Protein AF-A0A6C0LX44-F1 (afdb_monomer_lite)

Sequence (307 aa):
MSSIKYLITIKDFETESGHTGFCALGHEIHLSRYILLDMLHNKYINENDVVVTVNDRKFLYSKLFRNVITIPDFNQLDTSNNIIIKLWPFCVAHPHSNQNEYNFLQEQIKEFESVSDYPIREKIFERFEHNFNHLISKIDYPIIPQPLLPINKFVMIHLRTIFTPNNNNNLDKNYKVLLMIISKIKEKYPLLDIYIFSSKNVKLDIPNIKIVRNLAVYASLMNHDLCKAVISEGSGGGEFSQYCHNKKIYIFGCLSYGSLKNIIIPNMSLRQNEKLLHTEWPRHGVTTASLNCVLDINTLLENLNLE

Structure (mmCIF, N/CA/C/O backbone):
data_AF-A0A6C0LX44-F1
#
_entry.id   AF-A0A6C0LX44-F1
#
loop_
_atom_site.group_PDB
_atom_site.id
_atom_site.type_symbol
_atom_site.label_atom_id
_atom_site.label_alt_id
_atom_site.label_comp_id
_atom_site.label_asym_id
_atom_site.label_entity_id
_atom_site.label_seq_id
_atom_site.pdbx_PDB_ins_code
_atom_site.Cartn_x
_atom_site.Cartn_y
_atom_site.Cartn_z
_atom_site.occupancy
_atom_site.B_iso_or_equiv
_atom_site.auth_seq_id
_atom_site.auth_comp_id
_atom_site.auth_asym_id
_atom_site.auth_atom_id
_atom_site.pdbx_PDB_model_num
ATOM 1 N N . MET A 1 1 ? 10.044 -20.632 -21.320 1.00 37.91 1 MET A N 1
ATOM 2 C CA . MET A 1 1 ? 10.265 -19.705 -20.191 1.00 37.91 1 MET A CA 1
ATOM 3 C C . MET A 1 1 ? 10.403 -18.316 -20.783 1.00 37.91 1 MET A C 1
ATOM 5 O O . MET A 1 1 ? 11.287 -18.140 -21.607 1.00 37.91 1 MET A O 1
ATOM 9 N N . SER A 1 2 ? 9.504 -17.377 -20.478 1.00 42.69 2 SER A N 1
ATOM 10 C CA . SER A 1 2 ? 9.729 -15.975 -20.853 1.00 42.69 2 SER A CA 1
ATOM 11 C C . SER A 1 2 ? 10.956 -15.485 -20.085 1.00 42.69 2 SER A C 1
ATOM 13 O O . SER A 1 2 ? 10.979 -15.600 -18.860 1.00 42.69 2 SER A O 1
ATOM 15 N N . SER A 1 3 ? 11.983 -15.011 -20.785 1.00 55.12 3 SER A N 1
ATOM 16 C CA . SER A 1 3 ? 13.154 -14.397 -20.159 1.00 55.12 3 SER A CA 1
ATOM 17 C C . SER A 1 3 ? 12.704 -13.212 -19.303 1.00 55.12 3 SER A C 1
ATOM 19 O O . SER A 1 3 ? 11.942 -12.376 -19.788 1.00 55.12 3 SER A O 1
ATOM 21 N N . ILE A 1 4 ? 13.153 -13.149 -18.048 1.00 61.41 4 ILE A N 1
ATOM 22 C CA . ILE A 1 4 ? 12.946 -11.988 -17.172 1.00 61.41 4 ILE A CA 1
ATOM 23 C C . ILE A 1 4 ? 13.582 -10.783 -17.865 1.00 61.41 4 ILE A C 1
ATOM 25 O O . ILE A 1 4 ? 14.801 -10.753 -18.038 1.00 61.41 4 ILE A O 1
ATOM 29 N N . LYS A 1 5 ? 12.764 -9.824 -18.306 1.00 68.25 5 LYS A N 1
ATOM 30 C CA . LYS A 1 5 ? 13.248 -8.656 -19.048 1.00 68.25 5 LYS A CA 1
ATOM 31 C C . LYS A 1 5 ? 13.616 -7.535 -18.081 1.00 68.25 5 LYS A C 1
ATOM 33 O O . LYS A 1 5 ? 14.675 -6.930 -18.239 1.00 68.25 5 LYS A O 1
ATOM 38 N N . TYR A 1 6 ? 12.779 -7.316 -17.063 1.00 72.12 6 TYR A N 1
ATOM 39 C CA . TYR A 1 6 ? 12.919 -6.194 -16.138 1.00 72.12 6 TYR A CA 1
ATOM 40 C C . TYR A 1 6 ? 13.076 -6.606 -14.667 1.00 72.12 6 TYR A C 1
ATOM 42 O O . TYR A 1 6 ? 12.389 -7.502 -14.169 1.00 72.12 6 TYR A O 1
ATOM 50 N N . LEU A 1 7 ? 13.952 -5.878 -13.969 1.00 74.69 7 LEU A N 1
ATOM 51 C CA . LEU A 1 7 ? 14.062 -5.803 -12.510 1.00 74.69 7 LEU A CA 1
ATOM 52 C C . LEU A 1 7 ? 13.588 -4.415 -12.073 1.00 74.69 7 LEU A C 1
ATOM 54 O O . LEU A 1 7 ? 14.202 -3.412 -12.431 1.00 74.69 7 LEU A O 1
ATOM 58 N N . ILE A 1 8 ? 12.492 -4.342 -11.323 1.00 79.75 8 ILE A N 1
ATOM 59 C CA . ILE A 1 8 ? 11.814 -3.077 -11.025 1.00 79.75 8 ILE A CA 1
ATOM 60 C C . ILE A 1 8 ? 11.973 -2.741 -9.546 1.00 79.75 8 ILE A C 1
ATOM 62 O O . ILE A 1 8 ? 11.464 -3.464 -8.691 1.00 79.75 8 ILE A O 1
ATOM 66 N N . THR A 1 9 ? 12.664 -1.647 -9.228 1.00 70.94 9 THR A N 1
ATOM 67 C CA . THR A 1 9 ? 12.974 -1.257 -7.846 1.00 70.94 9 THR A CA 1
ATOM 68 C C . THR A 1 9 ? 12.029 -0.163 -7.362 1.00 70.94 9 THR A C 1
ATOM 70 O O . THR A 1 9 ? 11.927 0.920 -7.939 1.00 70.94 9 THR A O 1
ATOM 73 N N . ILE A 1 10 ? 11.301 -0.460 -6.286 1.00 63.47 10 ILE A N 1
ATOM 74 C CA . ILE A 1 10 ? 10.244 0.417 -5.761 1.00 63.47 10 ILE A CA 1
ATOM 75 C C . ILE A 1 10 ? 10.729 1.304 -4.601 1.00 63.47 10 ILE A C 1
ATOM 77 O O . ILE A 1 10 ? 10.128 2.339 -4.313 1.00 63.47 10 ILE A O 1
ATOM 81 N N . LYS A 1 11 ? 11.838 0.942 -3.948 1.00 62.50 11 LYS A N 1
ATOM 82 C CA . LYS A 1 11 ? 12.430 1.713 -2.850 1.00 62.50 11 LYS A CA 1
ATOM 83 C C . LYS A 1 11 ? 13.940 1.848 -3.028 1.00 62.50 11 LYS A C 1
ATOM 85 O O . LYS A 1 11 ? 14.575 0.924 -3.530 1.00 62.50 11 LYS A O 1
ATOM 90 N N . ASP A 1 12 ? 14.468 2.993 -2.603 1.00 53.25 12 ASP A N 1
ATOM 91 C CA . ASP A 1 12 ? 15.898 3.286 -2.593 1.00 53.25 12 ASP A CA 1
ATOM 92 C C . ASP A 1 12 ? 16.678 2.321 -1.681 1.00 53.25 12 ASP A C 1
ATOM 94 O O . ASP A 1 12 ? 16.177 1.867 -0.646 1.00 53.25 12 ASP A O 1
ATOM 98 N N . PHE A 1 13 ? 17.909 2.031 -2.089 1.00 47.06 13 PHE A N 1
ATOM 99 C CA . PHE A 1 13 ? 18.842 1.094 -1.475 1.00 47.06 13 PHE A CA 1
ATOM 100 C C . PHE A 1 13 ? 19.537 1.664 -0.228 1.00 47.06 13 PHE A C 1
ATOM 102 O O . PHE A 1 13 ? 20.073 0.889 0.561 1.00 47.06 13 PHE A O 1
ATOM 109 N N . GLU A 1 14 ? 19.512 2.987 -0.018 1.00 37.22 14 GLU A N 1
ATOM 110 C CA . GLU A 1 14 ? 20.373 3.652 0.976 1.00 37.22 14 GLU A CA 1
ATOM 111 C C . GLU A 1 14 ? 19.667 4.152 2.249 1.00 37.22 14 GLU A C 1
ATOM 113 O O . GLU A 1 14 ? 20.335 4.552 3.202 1.00 37.22 14 GLU A O 1
ATOM 118 N N . THR A 1 15 ? 18.332 4.114 2.340 1.00 41.53 15 THR A N 1
ATOM 119 C CA . THR A 1 15 ? 17.614 4.693 3.495 1.00 41.53 15 THR A CA 1
ATOM 120 C C . THR A 1 15 ? 16.810 3.665 4.294 1.00 41.53 15 THR A C 1
ATOM 122 O O . THR A 1 15 ? 15.578 3.554 4.228 1.00 41.53 15 THR A O 1
ATOM 125 N N . GLU A 1 16 ? 17.526 2.924 5.142 1.00 41.91 16 GLU A N 1
ATOM 126 C CA . GLU A 1 16 ? 16.934 2.303 6.324 1.00 41.91 16 GLU A CA 1
ATOM 127 C C . GLU A 1 16 ? 16.767 3.350 7.435 1.00 41.91 16 GLU A C 1
ATOM 129 O O . GLU A 1 16 ? 17.719 3.979 7.884 1.00 41.91 16 GLU A O 1
ATOM 134 N N . SER A 1 17 ? 15.534 3.467 7.929 1.00 35.06 17 SER A N 1
ATOM 135 C CA . SER A 1 17 ? 15.104 4.212 9.121 1.00 35.06 17 SER A CA 1
ATOM 136 C C . SER A 1 17 ? 14.821 5.715 8.968 1.00 35.06 17 SER A C 1
ATOM 138 O O . SER A 1 17 ? 15.618 6.514 8.491 1.00 35.06 17 SER A O 1
ATOM 140 N N . GLY A 1 18 ? 13.635 6.108 9.443 1.00 36.78 18 GLY A N 1
ATOM 141 C CA . GLY A 1 18 ? 13.251 7.505 9.619 1.00 36.78 18 GLY A CA 1
ATOM 142 C C . GLY A 1 18 ? 11.819 7.818 9.206 1.00 36.78 18 GLY A C 1
ATOM 143 O O . GLY A 1 18 ? 11.114 7.006 8.611 1.00 36.78 18 GLY A O 1
ATOM 144 N N . HIS A 1 19 ? 11.402 9.038 9.538 1.00 31.83 19 HIS A N 1
ATOM 145 C CA . HIS A 1 19 ? 10.128 9.695 9.220 1.00 31.83 19 HIS A CA 1
ATOM 146 C C . HIS A 1 19 ? 9.657 9.541 7.752 1.00 31.83 19 HIS A C 1
ATOM 148 O O . HIS A 1 19 ? 8.476 9.709 7.436 1.00 31.83 19 HIS A O 1
ATOM 154 N N . THR A 1 20 ? 10.590 9.183 6.875 1.00 41.91 20 THR A N 1
ATOM 155 C CA . THR A 1 20 ? 10.458 8.841 5.463 1.00 41.91 20 THR A CA 1
ATOM 156 C C . THR A 1 20 ? 9.704 7.535 5.207 1.00 41.91 20 THR A C 1
ATOM 158 O O . THR A 1 20 ? 9.018 7.459 4.206 1.00 41.91 20 THR A O 1
ATOM 161 N N . GLY A 1 21 ? 9.697 6.532 6.094 1.00 44.56 21 GLY A N 1
ATOM 162 C CA . GLY A 1 21 ? 9.131 5.203 5.780 1.00 44.56 21 GLY A CA 1
ATOM 163 C C . GLY A 1 21 ? 7.606 5.126 5.556 1.00 44.56 21 GLY A C 1
ATOM 164 O O . GLY A 1 21 ? 7.143 4.256 4.818 1.00 44.56 21 GLY A O 1
ATOM 165 N N . PHE A 1 22 ? 6.820 6.023 6.171 1.00 41.34 22 PHE A N 1
ATOM 166 C CA . PHE A 1 22 ? 5.352 6.063 6.016 1.00 41.34 22 PHE A CA 1
ATOM 167 C C . PHE A 1 22 ? 4.865 7.172 5.080 1.00 41.34 22 PHE A C 1
ATOM 169 O O . PHE A 1 22 ? 3.896 6.943 4.371 1.00 41.34 22 PHE A O 1
ATOM 176 N N . CYS A 1 23 ? 5.537 8.326 5.005 1.00 42.88 23 CYS A N 1
ATOM 177 C CA . CYS A 1 23 ? 5.283 9.283 3.918 1.00 42.88 23 CYS A CA 1
ATOM 178 C C . CYS A 1 23 ? 5.722 8.698 2.564 1.00 42.88 23 CYS A C 1
ATOM 180 O O . CYS A 1 23 ? 4.984 8.810 1.593 1.00 42.88 23 CYS A O 1
ATOM 182 N N . ALA A 1 24 ? 6.835 7.952 2.524 1.00 54.75 24 ALA A N 1
ATOM 183 C CA . ALA A 1 24 ? 7.218 7.188 1.340 1.00 54.75 24 ALA A CA 1
ATOM 184 C C . ALA A 1 24 ? 6.225 6.071 1.018 1.00 54.75 24 ALA A C 1
ATOM 186 O O . ALA A 1 24 ? 6.130 5.720 -0.141 1.00 54.75 24 ALA A O 1
ATOM 187 N N . LEU A 1 25 ? 5.461 5.534 1.982 1.00 66.44 25 LEU A N 1
ATOM 188 C CA . LEU A 1 25 ? 4.430 4.537 1.674 1.00 66.44 25 LEU A CA 1
ATOM 189 C C . LEU A 1 25 ? 3.290 5.145 0.856 1.00 66.44 25 LEU A C 1
ATOM 191 O O . LEU A 1 25 ? 2.889 4.569 -0.147 1.00 66.44 25 LEU A O 1
ATOM 195 N N . GLY A 1 26 ? 2.768 6.295 1.285 1.00 66.50 26 GLY A N 1
ATOM 196 C CA . GLY A 1 26 ? 1.717 6.982 0.540 1.00 66.50 26 GLY A CA 1
ATOM 197 C C . GLY A 1 26 ? 2.182 7.339 -0.869 1.00 66.50 26 GLY A C 1
ATOM 198 O O . GLY A 1 26 ? 1.545 6.948 -1.845 1.00 66.50 26 GLY A O 1
ATOM 199 N N . HIS A 1 27 ? 3.357 7.962 -0.980 1.00 69.06 27 HIS A N 1
ATOM 200 C CA . HIS A 1 27 ? 3.957 8.296 -2.272 1.00 69.06 27 HIS A CA 1
ATOM 201 C C . HIS A 1 27 ? 4.288 7.051 -3.115 1.00 69.06 27 HIS A C 1
ATOM 203 O O . HIS A 1 27 ? 4.046 7.056 -4.317 1.00 69.06 27 HIS A O 1
ATOM 209 N N . GLU A 1 28 ? 4.766 5.958 -2.510 1.00 74.88 28 GLU A N 1
ATOM 210 C CA . GLU A 1 28 ? 4.983 4.672 -3.186 1.00 74.88 28 GLU A CA 1
ATOM 211 C C . GLU A 1 28 ? 3.692 4.186 -3.832 1.00 74.88 28 GLU A C 1
ATOM 213 O O . GLU A 1 28 ? 3.698 3.813 -5.000 1.00 74.88 28 GLU A O 1
ATOM 218 N N . ILE A 1 29 ? 2.572 4.226 -3.112 1.00 74.12 29 ILE A N 1
ATOM 219 C CA . ILE A 1 29 ? 1.300 3.727 -3.635 1.00 74.12 29 ILE A CA 1
ATOM 220 C C . ILE A 1 29 ? 0.723 4.662 -4.706 1.00 74.12 29 ILE A C 1
ATOM 222 O O . ILE A 1 29 ? 0.213 4.178 -5.718 1.00 74.12 29 ILE A O 1
ATOM 226 N N . HIS A 1 30 ? 0.805 5.979 -4.495 1.00 73.44 30 HIS A N 1
ATOM 227 C CA . HIS A 1 30 ? 0.262 6.991 -5.406 1.00 73.44 30 HIS A CA 1
ATOM 228 C C . HIS A 1 30 ? 1.095 7.185 -6.679 1.00 73.44 30 HIS A C 1
ATOM 230 O O . HIS A 1 30 ? 0.537 7.609 -7.688 1.00 73.44 30 HIS A O 1
ATOM 236 N N . LEU A 1 31 ? 2.400 6.893 -6.640 1.00 76.81 31 LEU A N 1
ATOM 237 C CA . LEU A 1 31 ? 3.333 7.161 -7.738 1.00 76.81 31 LEU A CA 1
ATOM 238 C C . LEU A 1 31 ? 3.970 5.871 -8.246 1.00 76.81 31 LEU A C 1
ATOM 240 O O . LEU A 1 31 ? 3.560 5.368 -9.287 1.00 76.81 31 LEU A O 1
ATOM 244 N N . SER A 1 32 ? 4.924 5.291 -7.513 1.00 81.44 32 SER A N 1
ATOM 245 C CA . SER A 1 32 ? 5.691 4.128 -7.996 1.00 81.44 32 SER A CA 1
ATOM 246 C C . SER A 1 32 ? 4.816 2.923 -8.331 1.00 81.44 32 SER A C 1
ATOM 248 O O . SER A 1 32 ? 4.926 2.351 -9.413 1.00 81.44 32 SER A O 1
ATOM 250 N N . ARG A 1 33 ? 3.904 2.538 -7.433 1.00 84.19 33 ARG A N 1
ATOM 251 C CA . ARG A 1 33 ? 2.957 1.452 -7.686 1.00 84.19 33 ARG A CA 1
ATOM 252 C C . ARG A 1 33 ? 2.006 1.828 -8.813 1.00 84.19 33 ARG A C 1
ATOM 254 O O . ARG A 1 33 ? 1.692 0.967 -9.620 1.00 84.19 33 ARG A O 1
ATOM 261 N N . TYR A 1 34 ? 1.565 3.080 -8.903 1.00 81.94 34 TYR A N 1
ATOM 262 C CA . TYR A 1 34 ? 0.672 3.517 -9.977 1.00 81.94 34 TYR A CA 1
ATOM 263 C C . TYR A 1 34 ? 1.343 3.414 -11.356 1.00 81.94 34 TYR A C 1
ATOM 265 O O . TYR A 1 34 ? 0.755 2.839 -12.268 1.00 81.94 34 TYR A O 1
ATOM 273 N N . ILE A 1 35 ? 2.606 3.848 -11.464 1.00 86.00 35 ILE A N 1
ATOM 274 C CA . ILE A 1 35 ? 3.471 3.640 -12.635 1.00 86.00 35 ILE A CA 1
ATOM 275 C C . ILE A 1 35 ? 3.575 2.157 -12.971 1.00 86.00 35 ILE A C 1
ATOM 277 O O . ILE A 1 35 ? 3.292 1.761 -14.097 1.00 86.00 35 ILE A O 1
ATOM 281 N N . LEU A 1 36 ? 3.907 1.326 -11.983 1.00 90.44 36 LEU A N 1
ATOM 282 C CA . LEU A 1 36 ? 4.024 -0.118 -12.166 1.00 90.44 36 LEU A CA 1
ATOM 283 C C . LEU A 1 36 ? 2.725 -0.745 -12.702 1.00 90.44 36 LEU A C 1
ATOM 285 O O . LEU A 1 36 ? 2.768 -1.588 -13.595 1.00 90.44 36 LEU A O 1
ATOM 289 N N . LEU A 1 37 ? 1.569 -0.346 -12.166 1.00 89.00 37 LEU A N 1
ATOM 290 C CA . LEU A 1 37 ? 0.272 -0.869 -12.595 1.00 89.00 37 LEU A CA 1
ATOM 291 C C . LEU A 1 37 ? -0.097 -0.425 -14.012 1.00 89.00 37 LEU A C 1
ATOM 293 O O . LEU A 1 37 ? -0.608 -1.246 -14.770 1.00 89.00 37 LEU A O 1
ATOM 297 N N . ASP A 1 38 ? 0.173 0.828 -14.378 1.00 87.62 38 ASP A N 1
ATOM 298 C CA . ASP A 1 38 ? -0.073 1.330 -15.734 1.00 87.62 38 ASP A CA 1
ATOM 299 C C . ASP A 1 38 ? 0.842 0.641 -16.754 1.00 87.62 38 ASP A C 1
ATOM 301 O O . ASP A 1 38 ? 0.376 0.174 -17.793 1.00 87.62 38 ASP A O 1
ATOM 305 N N . MET A 1 39 ? 2.122 0.456 -16.412 1.00 92.19 39 MET A N 1
ATOM 306 C CA . MET A 1 39 ? 3.066 -0.316 -17.223 1.00 92.19 39 MET A CA 1
ATOM 307 C C . MET A 1 39 ? 2.590 -1.759 -17.432 1.00 92.19 39 MET A C 1
ATOM 309 O O . MET A 1 39 ? 2.677 -2.274 -18.548 1.00 92.19 39 MET A O 1
ATOM 313 N N . LEU A 1 40 ? 2.077 -2.412 -16.381 1.00 92.81 40 LEU A N 1
ATOM 314 C CA . LEU A 1 40 ? 1.547 -3.776 -16.458 1.00 92.81 40 LEU A CA 1
ATOM 315 C C . LEU A 1 40 ? 0.272 -3.838 -17.310 1.00 92.81 40 LEU A C 1
ATOM 317 O O . LEU A 1 40 ? 0.145 -4.706 -18.171 1.00 92.81 40 LEU A O 1
ATOM 321 N N . HIS A 1 41 ? -0.657 -2.903 -17.100 1.00 91.00 41 HIS A N 1
ATOM 322 C CA . HIS A 1 41 ? -1.908 -2.803 -17.856 1.00 91.00 41 HIS A CA 1
ATOM 323 C C . HIS A 1 41 ? -1.658 -2.597 -19.354 1.00 91.00 41 HIS A C 1
ATOM 325 O O . HIS A 1 41 ? -2.260 -3.272 -20.190 1.00 91.00 41 HIS A O 1
ATOM 331 N N . ASN A 1 42 ? -0.709 -1.722 -19.689 1.00 90.19 42 ASN A N 1
ATOM 332 C CA . ASN A 1 42 ? -0.331 -1.397 -21.063 1.00 90.19 42 ASN A CA 1
ATOM 333 C C . ASN A 1 42 ? 0.744 -2.334 -21.650 1.00 90.19 42 ASN A C 1
ATOM 335 O O . ASN A 1 42 ? 1.223 -2.097 -22.755 1.00 90.19 42 ASN A O 1
ATOM 339 N N . LYS A 1 43 ? 1.085 -3.430 -20.953 1.00 92.81 43 LYS A N 1
ATOM 340 C CA . LYS A 1 43 ? 1.999 -4.498 -21.410 1.00 92.81 43 LYS A CA 1
ATOM 341 C C . LYS A 1 43 ? 3.449 -4.057 -21.675 1.00 92.81 43 LYS A C 1
ATOM 343 O O . LYS A 1 43 ? 4.165 -4.742 -22.404 1.00 92.81 43 LYS A O 1
ATOM 348 N N . TYR A 1 44 ? 3.904 -2.965 -21.061 1.00 92.62 44 TYR A N 1
ATOM 349 C CA . TYR A 1 44 ? 5.329 -2.596 -21.043 1.00 92.62 44 TYR A CA 1
ATOM 350 C C . TYR A 1 44 ? 6.150 -3.561 -20.176 1.00 92.62 44 TYR A C 1
ATOM 352 O O . TYR A 1 44 ? 7.327 -3.795 -20.440 1.00 92.62 44 TYR A O 1
ATOM 360 N N . ILE A 1 45 ? 5.502 -4.146 -19.167 1.00 94.62 45 ILE A N 1
ATOM 361 C CA . ILE A 1 45 ? 6.014 -5.217 -18.303 1.00 94.62 45 ILE A CA 1
ATOM 362 C C . ILE A 1 45 ? 4.974 -6.341 -18.222 1.00 94.62 45 ILE A C 1
ATOM 364 O O . ILE A 1 45 ? 3.836 -6.185 -18.672 1.00 94.62 45 ILE A O 1
ATOM 368 N N . ASN A 1 46 ? 5.344 -7.480 -17.646 1.00 94.94 46 ASN A N 1
ATOM 369 C CA . ASN A 1 46 ? 4.461 -8.631 -17.475 1.00 94.94 46 ASN A CA 1
ATOM 370 C C . ASN A 1 46 ? 4.619 -9.296 -16.098 1.00 94.94 46 ASN A C 1
ATOM 372 O O . ASN A 1 46 ? 5.563 -9.033 -15.362 1.00 94.94 46 ASN A O 1
ATOM 376 N N . GLU A 1 47 ? 3.706 -10.211 -15.763 1.00 94.94 47 GLU A N 1
ATOM 377 C CA . GLU A 1 47 ? 3.648 -10.886 -14.454 1.00 94.94 47 GLU A CA 1
ATOM 378 C C . GLU A 1 47 ? 4.903 -11.712 -14.100 1.00 94.94 47 GLU A C 1
ATOM 380 O O . GLU A 1 47 ? 5.081 -12.083 -12.937 1.00 94.94 47 GLU A O 1
ATOM 385 N N . ASN A 1 48 ? 5.754 -12.048 -15.081 1.00 94.44 48 ASN A N 1
ATOM 386 C CA . ASN A 1 48 ? 7.006 -12.776 -14.848 1.00 94.44 48 ASN A CA 1
ATOM 387 C C . ASN A 1 48 ? 8.206 -11.851 -14.592 1.00 94.44 48 ASN A C 1
ATOM 389 O O . ASN A 1 48 ? 9.248 -12.357 -14.169 1.00 94.44 48 ASN A O 1
ATOM 393 N N . ASP A 1 49 ? 8.085 -10.541 -14.835 1.00 94.50 49 ASP A N 1
ATOM 394 C CA . ASP A 1 49 ? 9.117 -9.578 -14.443 1.00 94.50 49 ASP A CA 1
ATOM 395 C C . ASP A 1 49 ? 9.257 -9.536 -12.911 1.00 94.50 49 ASP A C 1
ATOM 397 O O . ASP A 1 49 ? 8.372 -9.973 -12.165 1.00 94.50 49 ASP A O 1
ATOM 401 N N . VAL A 1 50 ? 10.407 -9.061 -12.434 1.00 93.94 50 VAL A N 1
ATOM 402 C CA . VAL A 1 50 ? 10.769 -9.126 -11.015 1.00 93.94 50 VAL A CA 1
ATOM 403 C C . VAL A 1 50 ? 10.544 -7.773 -10.355 1.00 93.94 50 VAL A C 1
ATOM 405 O O . VAL A 1 50 ? 11.121 -6.768 -10.767 1.00 93.94 50 VAL A O 1
ATOM 408 N N . VAL A 1 51 ? 9.757 -7.756 -9.280 1.00 93.81 51 VAL A N 1
ATOM 409 C CA . VAL A 1 51 ? 9.579 -6.574 -8.428 1.00 93.81 51 VAL A CA 1
ATOM 410 C C . VAL A 1 51 ? 10.482 -6.685 -7.206 1.00 93.81 51 VAL A C 1
ATOM 412 O O . VAL A 1 51 ? 10.408 -7.652 -6.446 1.00 93.81 51 VAL A O 1
ATOM 415 N N . VAL A 1 52 ? 11.308 -5.666 -6.994 1.00 89.75 52 VAL A N 1
ATOM 416 C CA . VAL A 1 52 ? 12.201 -5.520 -5.844 1.00 89.75 52 VAL A CA 1
ATOM 417 C C . VAL A 1 52 ? 11.601 -4.489 -4.894 1.00 89.75 52 VAL A C 1
ATOM 419 O O . VAL A 1 52 ? 11.417 -3.318 -5.237 1.00 89.75 52 VAL A O 1
ATOM 422 N N . THR A 1 53 ? 11.281 -4.925 -3.680 1.00 87.69 53 THR A N 1
ATOM 423 C CA . THR A 1 53 ? 10.663 -4.079 -2.652 1.00 87.69 53 THR A CA 1
ATOM 424 C C . THR A 1 53 ? 11.183 -4.440 -1.260 1.00 87.69 53 THR A C 1
ATOM 426 O O . THR A 1 53 ? 11.986 -5.354 -1.091 1.00 87.69 53 THR A O 1
ATOM 429 N N . VAL A 1 54 ? 10.747 -3.729 -0.225 1.00 84.00 54 VAL A N 1
ATOM 430 C CA . VAL A 1 54 ? 11.037 -4.110 1.163 1.00 84.00 54 VAL A CA 1
ATOM 431 C C . VAL A 1 54 ? 10.066 -5.177 1.659 1.00 84.00 54 VAL A C 1
ATOM 433 O O . VAL A 1 54 ? 8.933 -5.300 1.192 1.00 84.00 54 VAL A O 1
ATOM 436 N N . ASN A 1 55 ? 10.510 -5.970 2.635 1.00 84.94 55 ASN A N 1
ATOM 437 C CA . ASN A 1 55 ? 9.775 -7.150 3.089 1.00 84.94 55 ASN A CA 1
ATOM 438 C C . ASN A 1 55 ? 8.335 -6.840 3.546 1.00 84.94 55 ASN A C 1
ATOM 440 O O . ASN A 1 55 ? 7.408 -7.582 3.235 1.00 84.94 55 ASN A O 1
ATOM 444 N N . ASP A 1 56 ? 8.120 -5.712 4.225 1.00 83.44 56 ASP A N 1
ATOM 445 C CA . ASP A 1 56 ? 6.808 -5.286 4.726 1.00 83.44 56 ASP A CA 1
ATOM 446 C C . ASP A 1 56 ? 5.889 -4.671 3.650 1.00 83.44 56 ASP A C 1
ATOM 448 O O . ASP A 1 56 ? 4.798 -4.202 3.978 1.00 83.44 56 ASP A O 1
ATOM 452 N N . ARG A 1 57 ? 6.311 -4.664 2.378 1.00 86.44 57 ARG A N 1
ATOM 453 C CA . ARG A 1 57 ? 5.547 -4.183 1.211 1.00 86.44 57 ARG A CA 1
ATOM 454 C C . ARG A 1 57 ? 5.273 -5.267 0.174 1.00 86.44 57 ARG A C 1
ATOM 456 O O . ARG A 1 57 ? 4.447 -5.043 -0.704 1.00 86.44 57 ARG A O 1
ATOM 463 N N . LYS A 1 58 ? 5.882 -6.457 0.291 1.00 90.25 58 LYS A N 1
ATOM 464 C CA . LYS A 1 58 ? 5.703 -7.571 -0.666 1.00 90.25 58 LYS A CA 1
ATOM 465 C C . LYS A 1 58 ? 4.232 -7.841 -1.008 1.00 90.25 58 LYS A C 1
ATOM 467 O O . LYS A 1 58 ? 3.880 -7.974 -2.175 1.00 90.25 58 LYS A O 1
ATOM 472 N N . PHE A 1 59 ? 3.366 -7.816 0.003 1.00 91.94 59 PHE A N 1
ATOM 473 C CA . PHE A 1 59 ? 1.929 -8.073 -0.124 1.00 91.94 59 PHE A CA 1
ATOM 474 C C . PHE A 1 59 ? 1.185 -7.127 -1.099 1.00 91.94 59 PHE A C 1
ATOM 476 O O . PHE A 1 59 ? 0.119 -7.474 -1.607 1.00 91.94 59 PHE A O 1
ATOM 483 N N . LEU A 1 60 ? 1.742 -5.949 -1.411 1.00 90.38 60 LEU A N 1
ATOM 484 C CA . LEU A 1 60 ? 1.186 -5.015 -2.401 1.00 90.38 60 LEU A CA 1
ATOM 485 C C . LEU A 1 60 ? 1.347 -5.497 -3.851 1.00 90.38 60 LEU A C 1
ATOM 487 O O . LEU A 1 60 ? 0.646 -4.992 -4.733 1.00 90.38 60 LEU A O 1
ATOM 491 N N . TYR A 1 61 ? 2.268 -6.439 -4.085 1.00 93.12 61 TYR A N 1
ATOM 492 C CA . TYR A 1 61 ? 2.721 -6.870 -5.411 1.00 93.12 61 TYR A CA 1
ATOM 493 C C . TYR A 1 61 ? 2.545 -8.377 -5.652 1.00 93.12 61 TYR A C 1
ATOM 495 O O . TYR A 1 61 ? 2.415 -8.789 -6.801 1.00 93.12 61 TYR A O 1
ATOM 503 N N . SER A 1 62 ? 2.476 -9.205 -4.601 1.00 95.00 62 SER A N 1
ATOM 504 C CA . SER A 1 62 ? 2.451 -10.677 -4.717 1.00 95.00 62 SER A CA 1
ATOM 505 C C . SER A 1 62 ? 1.257 -11.264 -5.485 1.00 95.00 62 SER A C 1
ATOM 507 O O . SER A 1 62 ? 1.343 -12.384 -5.976 1.00 95.00 62 SER A O 1
ATOM 509 N N . LYS A 1 63 ? 0.138 -10.537 -5.615 1.00 94.62 63 LYS A N 1
ATOM 510 C CA . LYS A 1 63 ? -1.003 -10.953 -6.462 1.00 94.62 63 LYS A CA 1
ATOM 511 C C . LYS A 1 63 ? -0.886 -10.527 -7.927 1.00 94.62 63 LYS A C 1
ATOM 513 O O . LYS A 1 63 ? -1.717 -10.924 -8.742 1.00 94.62 63 LYS A O 1
ATOM 518 N N . LEU A 1 64 ? 0.080 -9.671 -8.240 1.00 94.75 64 LEU A N 1
ATOM 519 C CA . LEU A 1 64 ? 0.292 -9.090 -9.566 1.00 94.75 64 LEU A CA 1
ATOM 520 C C . LEU A 1 64 ? 1.479 -9.740 -10.279 1.00 94.75 64 LEU A C 1
ATOM 522 O O . LEU A 1 64 ? 1.431 -9.922 -11.489 1.00 94.75 64 LEU A O 1
ATOM 526 N N . PHE A 1 65 ? 2.521 -10.099 -9.531 1.00 95.94 65 PHE A N 1
ATOM 527 C CA . PHE A 1 65 ? 3.768 -10.635 -10.067 1.00 95.94 65 PHE A CA 1
ATOM 528 C C . PHE A 1 65 ? 4.106 -11.969 -9.416 1.00 95.94 65 PHE A C 1
ATOM 530 O O . PHE A 1 65 ? 3.911 -12.159 -8.216 1.00 95.94 65 PHE A O 1
ATOM 537 N N . ARG A 1 66 ? 4.675 -12.880 -10.208 1.00 94.44 66 ARG A N 1
ATOM 538 C CA . ARG A 1 66 ? 5.158 -14.180 -9.722 1.00 94.44 66 ARG A CA 1
ATOM 539 C C . ARG A 1 66 ? 6.442 -14.045 -8.910 1.00 94.44 66 ARG A C 1
ATOM 541 O O . ARG A 1 66 ? 6.680 -14.845 -8.012 1.00 94.44 66 ARG A O 1
ATOM 548 N N . ASN A 1 67 ? 7.247 -13.029 -9.222 1.00 93.44 67 ASN A N 1
ATOM 549 C CA . ASN A 1 67 ? 8.566 -12.818 -8.642 1.00 93.44 67 ASN A CA 1
ATOM 550 C C . ASN A 1 67 ? 8.606 -11.486 -7.879 1.00 93.44 67 ASN A C 1
ATOM 552 O O . ASN A 1 67 ? 8.840 -10.430 -8.464 1.00 93.44 67 ASN A O 1
ATOM 556 N N . VAL A 1 68 ? 8.387 -11.537 -6.562 1.00 95.00 68 VAL A N 1
ATOM 557 C CA . VAL A 1 68 ? 8.511 -10.371 -5.670 1.00 95.00 68 VAL A CA 1
ATOM 558 C C . VAL A 1 68 ? 9.588 -10.645 -4.625 1.00 95.00 68 VAL A C 1
ATOM 560 O O . VAL A 1 68 ? 9.402 -11.447 -3.704 1.00 95.00 68 VAL A O 1
ATOM 563 N N . ILE A 1 69 ? 10.722 -9.965 -4.757 1.00 92.50 69 ILE A N 1
ATOM 564 C CA . ILE A 1 69 ? 11.926 -10.212 -3.957 1.00 92.50 69 ILE A CA 1
ATOM 565 C C . ILE A 1 69 ? 12.263 -9.021 -3.056 1.00 92.50 69 ILE A C 1
ATOM 567 O O . ILE A 1 69 ? 11.733 -7.920 -3.224 1.00 92.50 69 ILE A O 1
ATOM 571 N N . THR A 1 70 ? 13.100 -9.262 -2.046 1.00 88.12 70 THR A N 1
ATOM 572 C CA . THR A 1 70 ? 13.623 -8.197 -1.185 1.00 88.12 70 THR A CA 1
ATOM 573 C C . THR A 1 70 ? 14.891 -7.561 -1.756 1.00 88.12 70 THR A C 1
ATOM 575 O O . THR A 1 70 ? 15.528 -8.119 -2.646 1.00 88.12 70 THR A O 1
ATOM 578 N N . ILE A 1 71 ? 15.289 -6.409 -1.209 1.00 81.81 71 ILE A N 1
ATOM 579 C CA . ILE A 1 71 ? 16.589 -5.788 -1.506 1.00 81.81 71 ILE A CA 1
ATOM 580 C C . ILE A 1 71 ? 17.767 -6.745 -1.201 1.00 81.81 71 ILE A C 1
ATOM 582 O O . ILE A 1 71 ? 18.611 -6.915 -2.077 1.00 81.81 71 ILE A O 1
ATOM 586 N N . PRO A 1 72 ? 17.831 -7.427 -0.034 1.00 84.94 72 PRO A N 1
ATOM 587 C CA . PRO A 1 72 ? 18.851 -8.450 0.206 1.00 84.94 72 PRO A CA 1
ATOM 588 C C . PRO A 1 72 ? 18.896 -9.564 -0.844 1.00 84.94 72 PRO A C 1
ATOM 590 O O . PRO A 1 72 ? 19.989 -9.950 -1.247 1.00 84.94 72 PRO A O 1
ATOM 593 N N . ASP A 1 73 ? 17.736 -10.050 -1.301 1.00 88.81 73 ASP A N 1
ATOM 594 C CA . ASP A 1 73 ? 17.664 -11.073 -2.354 1.00 88.81 73 ASP A CA 1
ATOM 595 C C . ASP A 1 73 ? 18.231 -10.527 -3.676 1.00 88.81 73 ASP A C 1
ATOM 597 O O . ASP A 1 73 ? 19.015 -11.192 -4.344 1.00 88.81 73 ASP A O 1
ATOM 601 N N . PHE A 1 74 ? 17.870 -9.290 -4.034 1.00 87.56 74 PHE A N 1
ATOM 602 C CA . PHE A 1 74 ? 18.342 -8.615 -5.244 1.00 87.56 74 PHE A CA 1
ATOM 603 C C . PHE A 1 74 ? 19.864 -8.431 -5.262 1.00 87.56 74 PHE A C 1
ATOM 605 O O . PHE A 1 74 ? 20.491 -8.690 -6.284 1.00 87.56 74 PHE A O 1
ATOM 612 N N . ASN A 1 75 ? 20.468 -8.059 -4.130 1.00 84.56 75 ASN A N 1
ATOM 613 C CA . ASN A 1 75 ? 21.918 -7.854 -4.015 1.00 84.56 75 ASN A CA 1
ATOM 614 C C . ASN A 1 75 ? 22.743 -9.137 -4.235 1.00 84.56 75 ASN A C 1
ATOM 616 O O . ASN A 1 75 ? 23.959 -9.059 -4.391 1.00 84.56 75 ASN A O 1
ATOM 620 N N . GLN A 1 76 ? 22.103 -10.309 -4.219 1.00 87.94 76 GLN A N 1
ATOM 621 C CA . GLN A 1 76 ? 22.740 -11.605 -4.465 1.00 87.94 76 GLN A CA 1
ATOM 622 C C . GLN A 1 76 ? 22.573 -12.087 -5.915 1.00 87.94 76 GLN A C 1
ATOM 624 O O . GLN A 1 76 ? 23.147 -13.111 -6.281 1.00 87.94 76 GLN A O 1
ATOM 629 N N . LEU A 1 77 ? 21.785 -11.384 -6.736 1.00 86.31 77 LEU A N 1
ATOM 630 C CA . LEU A 1 77 ? 21.545 -11.748 -8.131 1.00 86.31 77 LEU A CA 1
ATOM 631 C C . LEU A 1 77 ? 22.635 -11.185 -9.049 1.00 86.31 77 LEU A C 1
ATOM 633 O O . LEU A 1 77 ? 23.038 -10.029 -8.928 1.00 86.31 77 LEU A O 1
ATOM 637 N N . ASP A 1 78 ? 23.045 -11.980 -10.037 1.00 85.75 78 ASP A N 1
ATOM 638 C CA . ASP A 1 78 ? 23.738 -11.451 -11.211 1.00 85.75 78 AS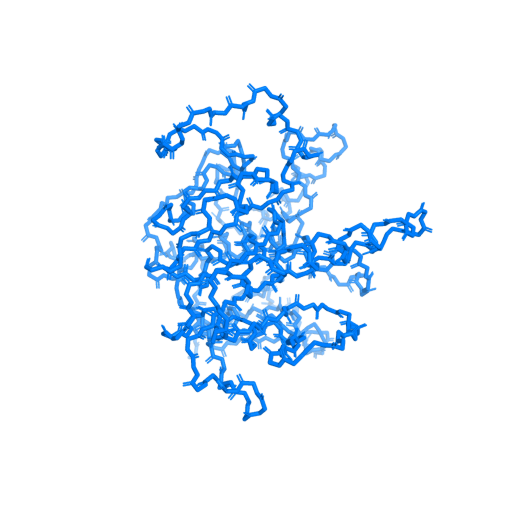P A CA 1
ATOM 639 C C . ASP A 1 78 ? 22.712 -10.748 -12.108 1.00 85.75 78 ASP A C 1
ATOM 641 O O . ASP A 1 78 ? 21.822 -11.380 -12.675 1.00 85.75 78 ASP A O 1
ATOM 645 N N . THR A 1 79 ? 22.825 -9.424 -12.192 1.00 84.56 79 THR A N 1
ATOM 646 C CA . THR A 1 79 ? 21.895 -8.552 -12.922 1.00 84.56 79 THR A CA 1
ATOM 647 C C . THR A 1 79 ? 22.470 -8.037 -14.240 1.00 84.56 79 THR A C 1
ATOM 649 O O . THR A 1 79 ? 21.825 -7.241 -14.918 1.00 84.56 79 THR A O 1
ATOM 652 N N . SER A 1 80 ? 23.657 -8.509 -14.642 1.00 84.25 80 SER A N 1
ATOM 653 C CA . SER A 1 80 ? 24.389 -8.027 -15.825 1.00 84.25 80 SER A CA 1
ATOM 654 C C . SER A 1 80 ? 23.607 -8.132 -17.141 1.00 84.25 80 SER A C 1
ATOM 656 O O . SER A 1 80 ? 23.832 -7.343 -18.056 1.00 84.25 80 SER A O 1
ATOM 658 N N . ASN A 1 81 ? 22.660 -9.070 -17.225 1.00 84.25 81 ASN A N 1
ATOM 659 C CA . ASN A 1 81 ? 21.834 -9.318 -18.409 1.00 84.25 81 ASN A CA 1
ATOM 660 C C . ASN A 1 81 ? 20.393 -8.792 -18.284 1.00 84.25 81 ASN A C 1
ATOM 662 O O . ASN A 1 81 ? 19.550 -9.108 -19.126 1.00 84.25 81 ASN A O 1
ATOM 666 N N . ASN A 1 82 ? 20.076 -8.031 -17.236 1.00 87.75 82 ASN A N 1
ATOM 667 C CA . ASN A 1 82 ? 18.724 -7.547 -16.977 1.00 87.75 82 ASN A CA 1
ATOM 668 C C . ASN A 1 82 ? 18.632 -6.030 -17.117 1.00 87.75 82 ASN A C 1
ATOM 670 O O . ASN A 1 82 ? 19.548 -5.294 -16.759 1.00 87.75 82 ASN A O 1
ATOM 674 N N . ILE A 1 83 ? 17.476 -5.553 -17.576 1.00 90.62 83 ILE A N 1
ATOM 675 C CA . ILE A 1 83 ? 17.180 -4.126 -17.564 1.00 90.62 83 ILE A CA 1
ATOM 676 C C . ILE A 1 83 ? 16.641 -3.754 -16.182 1.00 90.62 83 ILE A C 1
ATOM 678 O O . ILE A 1 83 ? 15.661 -4.336 -15.711 1.00 90.62 83 ILE A O 1
ATOM 682 N N . ILE A 1 84 ? 17.263 -2.771 -15.535 1.00 90.38 84 ILE A N 1
ATOM 683 C CA . ILE A 1 84 ? 16.844 -2.291 -14.217 1.00 90.38 84 ILE A CA 1
ATOM 684 C C . ILE A 1 84 ? 16.025 -1.014 -14.389 1.00 90.38 84 ILE A C 1
ATOM 686 O O . ILE A 1 84 ? 16.525 -0.010 -14.888 1.00 90.38 84 ILE A O 1
ATOM 690 N N . ILE A 1 85 ? 14.779 -1.043 -13.925 1.00 90.81 85 ILE A N 1
ATOM 691 C CA . ILE A 1 85 ? 13.893 0.119 -13.880 1.00 90.81 85 ILE A CA 1
ATOM 692 C C . ILE A 1 85 ? 13.797 0.603 -12.435 1.00 90.81 85 ILE A C 1
ATOM 694 O O . ILE A 1 85 ? 13.347 -0.131 -11.555 1.00 90.81 85 ILE A O 1
ATOM 698 N N . LYS A 1 86 ? 14.185 1.855 -12.189 1.00 87.62 86 LYS A N 1
ATOM 699 C CA . LYS A 1 86 ? 14.096 2.485 -10.866 1.00 87.62 86 LYS A CA 1
ATOM 700 C C . LYS A 1 86 ? 12.846 3.354 -10.788 1.00 87.62 86 LYS A C 1
ATOM 702 O O . LYS A 1 86 ? 12.738 4.336 -11.513 1.00 87.62 86 LYS A O 1
ATOM 707 N N . LEU A 1 87 ? 11.906 3.000 -9.910 1.00 86.25 87 LEU A N 1
ATOM 708 C CA . LEU A 1 87 ? 10.676 3.775 -9.694 1.00 86.25 87 LEU A CA 1
ATOM 709 C C . LEU A 1 87 ? 10.725 4.645 -8.435 1.00 86.25 87 LEU A C 1
ATOM 711 O O . LEU A 1 87 ? 10.100 5.703 -8.396 1.00 86.25 87 LEU A O 1
ATOM 715 N N . TRP A 1 88 ? 11.528 4.259 -7.440 1.00 78.75 88 TRP A N 1
ATOM 716 C CA . TRP A 1 88 ? 11.681 5.013 -6.193 1.00 78.75 88 TRP A CA 1
ATOM 717 C C . TRP A 1 88 ? 11.980 6.520 -6.353 1.00 78.75 88 TRP A C 1
ATOM 719 O O . TRP A 1 88 ? 11.466 7.281 -5.527 1.00 78.75 88 TRP A O 1
ATOM 729 N N . PRO A 1 89 ? 12.731 7.003 -7.372 1.00 78.81 89 PRO A N 1
ATOM 730 C CA . PRO A 1 89 ? 13.035 8.430 -7.481 1.00 78.81 89 PRO A CA 1
ATOM 731 C C . PRO A 1 89 ? 11.784 9.281 -7.729 1.00 78.81 89 PRO A C 1
ATOM 733 O O . PRO A 1 89 ? 11.709 10.435 -7.305 1.00 78.81 89 PRO A O 1
ATOM 736 N N . PHE A 1 90 ? 10.749 8.694 -8.336 1.00 76.62 90 PHE A N 1
ATOM 737 C CA . PHE A 1 90 ? 9.474 9.369 -8.561 1.00 76.62 90 PHE A CA 1
ATOM 738 C C . PHE A 1 90 ? 8.660 9.541 -7.273 1.00 76.62 90 PHE A C 1
ATOM 740 O O . PHE A 1 90 ? 7.754 10.362 -7.247 1.00 76.62 90 PHE A O 1
ATOM 747 N N . CYS A 1 91 ? 8.981 8.833 -6.182 1.00 69.62 91 CYS A N 1
ATOM 748 C CA . CYS A 1 91 ? 8.320 9.021 -4.883 1.00 69.62 91 CYS A CA 1
ATOM 749 C C . CYS A 1 91 ? 8.771 10.285 -4.138 1.00 69.62 91 CYS A C 1
ATOM 751 O O . CYS A 1 91 ? 8.106 10.695 -3.183 1.00 69.62 91 CYS A O 1
ATOM 753 N N . VAL A 1 92 ? 9.923 10.851 -4.503 1.00 63.09 92 VAL A N 1
ATOM 754 C CA . VAL A 1 92 ? 10.588 11.921 -3.738 1.00 63.09 92 VAL A CA 1
ATOM 755 C C . VAL A 1 92 ? 10.687 13.241 -4.495 1.00 63.09 92 VAL A C 1
ATOM 757 O O . VAL A 1 92 ? 10.928 14.268 -3.869 1.00 63.09 92 VAL A O 1
ATOM 760 N N . ALA A 1 93 ? 10.486 13.232 -5.812 1.00 59.09 93 ALA A N 1
ATOM 761 C CA . ALA A 1 93 ? 10.667 14.400 -6.660 1.00 59.09 93 ALA A CA 1
ATOM 762 C C . ALA A 1 93 ? 9.322 14.914 -7.188 1.00 59.09 93 ALA A C 1
ATOM 764 O O . ALA A 1 93 ? 8.575 14.177 -7.836 1.00 59.09 93 ALA A O 1
ATOM 765 N N . HIS A 1 94 ? 9.015 16.185 -6.919 1.00 61.75 94 HIS A N 1
ATOM 766 C CA . HIS A 1 94 ? 7.774 16.816 -7.360 1.00 61.75 94 HIS A CA 1
ATOM 767 C C . HIS A 1 94 ? 8.030 17.779 -8.533 1.00 61.75 94 HIS A C 1
ATOM 769 O O . HIS A 1 94 ? 8.947 18.590 -8.483 1.00 61.75 94 HIS A O 1
ATOM 775 N N . PRO A 1 95 ? 7.200 17.778 -9.589 1.00 53.84 95 PRO A N 1
ATOM 776 C CA . PRO A 1 95 ? 7.392 18.682 -10.727 1.00 53.84 95 PRO A CA 1
ATOM 777 C C . PRO A 1 95 ? 7.140 20.163 -10.402 1.00 53.84 95 PRO A C 1
ATOM 779 O O . PRO A 1 95 ? 7.497 21.031 -11.192 1.00 53.84 95 PRO A O 1
ATOM 782 N N . HIS A 1 96 ? 6.531 20.454 -9.250 1.00 58.00 96 HIS A N 1
ATOM 783 C CA . HIS A 1 96 ? 6.211 21.806 -8.783 1.00 58.00 96 HIS A CA 1
ATOM 784 C C . HIS A 1 96 ? 7.034 22.246 -7.569 1.00 58.00 96 HIS A C 1
ATOM 786 O O . HIS A 1 96 ? 6.703 23.248 -6.934 1.00 58.00 96 HIS A O 1
ATOM 792 N N . SER A 1 97 ? 8.066 21.491 -7.196 1.00 62.00 97 SER A N 1
ATOM 793 C CA . SER A 1 97 ? 8.943 21.892 -6.105 1.00 62.00 97 SER A CA 1
ATOM 794 C C . SER A 1 97 ? 10.055 22.827 -6.587 1.00 62.00 97 SER A C 1
ATOM 796 O O . SER A 1 97 ? 9.998 23.387 -7.682 1.00 62.00 97 SER A O 1
ATOM 798 N N . ASN A 1 98 ? 11.030 23.106 -5.720 1.00 74.69 98 ASN A N 1
ATOM 799 C CA . ASN A 1 98 ? 12.124 24.014 -6.049 1.00 74.69 98 ASN A CA 1
ATOM 800 C C . ASN A 1 98 ? 12.919 23.533 -7.284 1.00 74.69 98 ASN A C 1
ATOM 802 O O . ASN A 1 98 ? 12.900 22.358 -7.648 1.00 74.69 98 ASN A O 1
ATOM 806 N N . GLN A 1 99 ? 13.662 24.453 -7.908 1.00 78.31 99 GLN A N 1
ATOM 807 C CA . GLN A 1 99 ? 14.417 24.185 -9.138 1.00 78.31 99 GLN A CA 1
ATOM 808 C C . GLN A 1 99 ? 15.342 22.960 -9.035 1.00 78.31 99 GLN A C 1
ATOM 810 O O . GLN A 1 99 ? 15.521 22.251 -10.023 1.00 78.31 99 GLN A O 1
ATOM 815 N N . ASN A 1 100 ? 15.914 22.691 -7.857 1.00 77.06 100 ASN A N 1
ATOM 816 C CA . ASN A 1 100 ? 16.813 21.555 -7.659 1.00 77.06 100 ASN A CA 1
ATOM 817 C C . ASN A 1 100 ? 16.065 20.220 -7.750 1.00 77.06 100 ASN A C 1
ATOM 819 O O . ASN A 1 100 ? 16.522 19.310 -8.433 1.00 77.06 100 ASN A O 1
ATOM 823 N N . GLU A 1 101 ? 14.901 20.111 -7.113 1.00 71.50 101 GLU A N 1
ATOM 824 C CA . GLU A 1 101 ? 14.062 18.912 -7.184 1.00 71.50 101 GLU A CA 1
ATOM 825 C C . GLU A 1 101 ? 13.471 18.695 -8.583 1.00 71.50 101 GLU A C 1
ATOM 827 O O . GLU A 1 101 ? 13.406 17.557 -9.050 1.00 71.50 101 GLU A O 1
ATOM 832 N N . TYR A 1 102 ? 13.107 19.770 -9.290 1.00 78.56 102 TYR A N 1
ATOM 833 C CA . TYR A 1 102 ? 12.685 19.671 -10.688 1.00 78.56 102 TYR A CA 1
ATOM 834 C C . TYR A 1 102 ? 13.820 19.158 -11.585 1.00 78.56 102 TYR A C 1
ATOM 836 O O . TYR A 1 102 ? 13.606 18.258 -12.396 1.00 78.56 102 TYR A O 1
ATOM 844 N N . ASN A 1 103 ? 15.037 19.689 -11.428 1.00 83.38 103 ASN A N 1
ATOM 845 C CA . ASN A 1 103 ? 16.205 19.227 -12.180 1.00 83.38 103 ASN A CA 1
ATOM 846 C C . ASN A 1 103 ? 16.502 17.749 -11.893 1.00 83.38 103 ASN A C 1
ATOM 848 O O . ASN A 1 103 ? 16.698 16.980 -12.832 1.00 83.38 103 ASN A O 1
ATOM 852 N N . PHE A 1 104 ? 16.446 17.345 -10.621 1.00 82.69 104 PHE A N 1
ATOM 853 C CA . PHE A 1 104 ? 16.578 15.946 -10.226 1.00 82.69 104 PHE A CA 1
ATOM 854 C C . PHE A 1 104 ? 15.512 15.073 -10.906 1.00 82.69 104 PHE A C 1
ATOM 856 O O . PHE A 1 104 ? 15.860 14.092 -11.555 1.00 82.69 104 PHE A O 1
ATOM 863 N N . LEU A 1 105 ? 14.228 15.457 -10.867 1.00 82.31 105 LEU A N 1
ATOM 864 C CA . LEU A 1 105 ? 13.159 14.724 -11.559 1.00 82.31 105 LEU A CA 1
ATOM 865 C C . LEU A 1 105 ? 13.454 14.560 -13.059 1.00 82.31 105 LEU A C 1
ATOM 867 O O . LEU A 1 105 ? 13.264 13.479 -13.609 1.00 82.31 105 LEU A O 1
ATOM 871 N N . GLN A 1 106 ? 13.936 15.610 -13.725 1.00 87.25 106 GLN A N 1
ATOM 872 C CA . GLN A 1 106 ? 14.282 15.556 -15.148 1.00 87.25 106 GLN A CA 1
ATOM 873 C C . GLN A 1 106 ? 15.421 14.574 -15.449 1.00 87.25 106 GLN A C 1
ATOM 875 O O . GLN A 1 106 ? 15.377 13.897 -16.477 1.00 87.25 106 GLN A O 1
ATOM 880 N N . GLU A 1 107 ? 16.427 14.481 -14.579 1.00 90.12 107 GLU A N 1
ATOM 881 C CA . GLU A 1 107 ? 17.502 13.489 -14.696 1.00 90.12 107 GLU A CA 1
ATOM 882 C C . GLU A 1 107 ? 16.969 12.067 -14.518 1.00 90.12 107 GLU A C 1
ATOM 884 O O . GLU A 1 107 ? 17.265 11.201 -15.338 1.00 90.12 107 GLU A O 1
ATOM 889 N N . GLN A 1 108 ? 16.105 11.849 -13.525 1.00 87.94 108 GLN A N 1
ATOM 890 C CA . GLN A 1 108 ? 15.491 10.541 -13.278 1.00 87.94 108 GLN A CA 1
ATOM 891 C C . GLN A 1 108 ? 14.584 10.096 -14.431 1.00 87.94 108 GLN A C 1
ATOM 893 O O . GLN A 1 108 ? 14.603 8.931 -14.826 1.00 87.94 108 GLN A O 1
ATOM 898 N N . ILE A 1 109 ? 13.833 11.027 -15.029 1.00 90.12 109 ILE A N 1
ATOM 899 C CA . ILE A 1 109 ? 13.047 10.760 -16.238 1.00 90.12 109 ILE A CA 1
ATOM 900 C C . ILE A 1 109 ? 13.968 10.327 -17.388 1.00 90.12 109 ILE A C 1
ATOM 902 O O . ILE A 1 109 ? 13.677 9.332 -18.043 1.00 90.12 109 ILE A O 1
ATOM 906 N N . LYS A 1 110 ? 15.084 11.031 -17.625 1.00 92.75 110 LYS A N 1
ATOM 907 C CA . LYS A 1 110 ? 16.037 10.669 -18.690 1.00 92.75 110 LYS A CA 1
ATOM 908 C C . LYS A 1 110 ? 16.665 9.295 -18.459 1.00 92.75 110 LYS A C 1
ATOM 910 O O . LYS A 1 110 ? 16.785 8.526 -19.408 1.00 92.75 110 LYS A O 1
ATOM 915 N N . GLU A 1 111 ? 17.057 8.986 -17.223 1.00 91.25 111 GLU A N 1
ATOM 916 C CA . GLU A 1 111 ? 17.600 7.670 -16.867 1.00 91.25 111 GLU A CA 1
ATOM 917 C C . GLU A 1 111 ? 16.566 6.573 -17.148 1.00 91.25 111 GLU A C 1
ATOM 919 O O . GLU A 1 111 ? 16.878 5.593 -17.822 1.00 91.25 111 GLU A O 1
ATOM 924 N N . PHE A 1 112 ? 15.315 6.773 -16.729 1.00 91.88 112 PHE A N 1
ATOM 925 C CA . PHE A 1 112 ? 14.226 5.836 -16.997 1.00 91.88 112 PHE A CA 1
ATOM 926 C C . PHE A 1 112 ? 13.967 5.644 -18.503 1.00 91.88 112 PHE A C 1
ATOM 928 O O . PHE A 1 112 ? 13.898 4.510 -18.974 1.00 91.88 112 PHE A O 1
ATOM 935 N N . GLU A 1 113 ? 13.846 6.734 -19.268 1.00 93.69 113 GLU A N 1
ATOM 936 C CA . GLU A 1 113 ? 13.577 6.707 -20.717 1.00 93.69 113 GLU A CA 1
ATOM 937 C C . GLU A 1 113 ? 14.736 6.079 -21.513 1.00 93.69 113 GLU A C 1
ATOM 939 O O . GLU A 1 113 ? 14.533 5.602 -22.624 1.00 93.69 113 GLU A O 1
ATOM 944 N N . SER A 1 114 ? 15.949 6.019 -20.946 1.00 93.75 114 SER A N 1
ATOM 945 C CA . SER A 1 114 ? 17.094 5.352 -21.583 1.00 93.75 114 SER A CA 1
ATOM 946 C C . SER A 1 114 ? 17.017 3.819 -21.557 1.00 93.75 114 SER A C 1
ATOM 948 O O . SER A 1 114 ? 17.713 3.157 -22.327 1.00 93.75 114 SER A O 1
ATOM 950 N N . VAL A 1 115 ? 16.174 3.249 -20.688 1.00 91.75 115 VAL A N 1
ATOM 951 C CA . VAL A 1 115 ? 16.058 1.796 -20.465 1.00 91.75 115 VAL A CA 1
ATOM 952 C C . VAL A 1 115 ? 14.641 1.252 -20.677 1.00 91.75 115 VAL A C 1
ATOM 954 O O . VAL A 1 115 ? 14.421 0.039 -20.639 1.00 91.75 115 VAL A O 1
ATOM 957 N N . SER A 1 116 ? 13.658 2.126 -20.882 1.00 92.50 116 SER A N 1
ATOM 958 C CA . SER A 1 116 ? 12.244 1.774 -20.964 1.00 92.50 116 SER A CA 1
ATOM 959 C C . SER A 1 116 ? 11.533 2.605 -22.024 1.00 92.50 116 SER A C 1
ATOM 961 O O . SER A 1 116 ? 11.610 3.829 -22.007 1.00 92.50 116 SER A O 1
ATOM 963 N N . ASP A 1 117 ? 10.758 1.936 -22.880 1.00 92.19 117 ASP A N 1
ATOM 964 C CA . ASP A 1 117 ? 9.900 2.585 -23.884 1.00 92.19 117 ASP A CA 1
ATOM 965 C C . ASP A 1 117 ? 8.617 3.181 -23.272 1.00 92.19 117 ASP A C 1
ATOM 967 O O . ASP A 1 117 ? 7.780 3.739 -23.981 1.00 92.19 117 ASP A O 1
ATOM 971 N N . TYR A 1 118 ? 8.408 3.027 -21.959 1.00 91.69 118 TYR A N 1
ATOM 972 C CA . TYR A 1 118 ? 7.248 3.595 -21.282 1.00 91.69 118 TYR A CA 1
ATOM 973 C C . TYR A 1 118 ? 7.344 5.133 -21.262 1.00 91.69 118 TYR A C 1
ATOM 975 O O . TYR A 1 118 ? 8.351 5.658 -20.778 1.00 91.69 118 TYR A O 1
ATOM 983 N N . PRO A 1 119 ? 6.310 5.872 -21.720 1.00 90.56 119 PRO A N 1
ATOM 984 C CA . PRO A 1 119 ? 6.347 7.330 -21.863 1.00 90.56 119 PRO A CA 1
ATOM 985 C C . PRO A 1 119 ? 6.183 8.039 -20.508 1.00 90.56 119 PRO A C 1
ATOM 987 O O . PRO A 1 119 ? 5.218 8.768 -20.268 1.00 90.56 119 PRO A O 1
ATOM 990 N N . ILE A 1 120 ? 7.123 7.810 -19.585 1.00 87.88 120 ILE A N 1
ATOM 991 C CA . ILE A 1 120 ? 7.034 8.264 -18.194 1.00 87.88 120 ILE A CA 1
ATOM 992 C C . ILE A 1 120 ? 6.863 9.777 -18.107 1.00 87.88 120 ILE A C 1
ATOM 994 O O . ILE A 1 120 ? 6.070 10.229 -17.293 1.00 87.88 120 ILE A O 1
ATOM 998 N N . ARG A 1 121 ? 7.536 10.559 -18.961 1.00 87.81 121 ARG A N 1
ATOM 999 C CA . ARG A 1 121 ? 7.444 12.022 -18.979 1.00 87.81 121 ARG A CA 1
ATOM 1000 C C . ARG A 1 121 ? 6.018 12.497 -19.228 1.00 87.81 121 ARG A C 1
ATOM 1002 O O . ARG A 1 121 ? 5.502 13.278 -18.439 1.00 87.81 121 ARG A O 1
ATOM 1009 N N . GLU A 1 122 ? 5.372 12.002 -20.277 1.00 84.06 122 GLU A N 1
ATOM 1010 C CA . GLU A 1 122 ? 3.980 12.342 -20.595 1.00 84.06 122 GLU A CA 1
ATOM 1011 C C . GLU A 1 122 ? 3.044 11.935 -19.449 1.00 84.06 122 GLU A C 1
ATOM 1013 O O . GLU A 1 122 ? 2.268 12.748 -18.948 1.00 84.06 122 GLU A O 1
ATOM 1018 N N . LYS A 1 123 ? 3.181 10.696 -18.959 1.00 81.88 123 LYS A N 1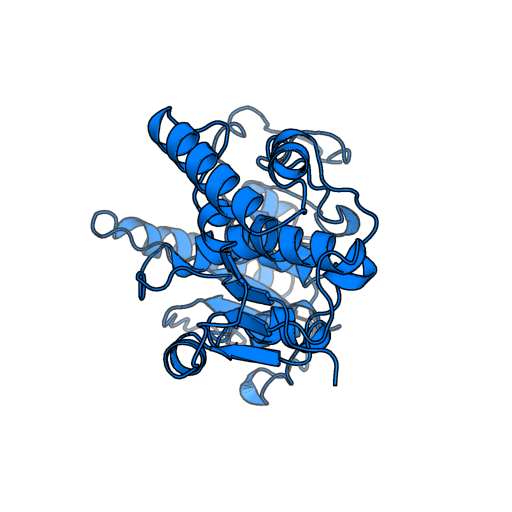
ATOM 1019 C CA . LYS A 1 123 ? 2.342 10.148 -17.880 1.00 81.88 123 LYS A CA 1
ATOM 1020 C C . LYS A 1 123 ? 2.477 10.927 -16.582 1.00 81.88 123 LYS A C 1
ATOM 1022 O O . LYS A 1 123 ? 1.487 11.145 -15.885 1.00 81.88 123 LYS A O 1
ATOM 1027 N N . ILE A 1 124 ? 3.699 11.361 -16.291 1.00 76.56 124 ILE A N 1
ATOM 1028 C CA . ILE A 1 124 ? 4.019 12.259 -15.199 1.00 76.56 124 ILE A CA 1
ATOM 1029 C C . ILE A 1 124 ? 3.274 13.583 -15.413 1.00 76.56 124 ILE A C 1
ATOM 1031 O O . ILE A 1 124 ? 2.417 13.918 -14.607 1.00 76.56 124 ILE A O 1
ATOM 1035 N N . PHE A 1 125 ? 3.518 14.333 -16.483 1.00 71.19 125 PHE A N 1
ATOM 1036 C CA . PHE A 1 125 ? 3.020 15.712 -16.579 1.00 71.19 125 PHE A CA 1
ATOM 1037 C C . PHE A 1 125 ? 1.529 15.861 -16.927 1.00 71.19 125 PHE A C 1
ATOM 1039 O O . PHE A 1 125 ? 0.936 16.876 -16.562 1.00 71.19 125 PHE A O 1
ATOM 1046 N N . GLU A 1 126 ? 0.909 14.886 -17.589 1.00 67.31 126 GLU A N 1
ATOM 1047 C CA . GLU A 1 126 ? -0.461 15.020 -18.096 1.00 67.31 126 GLU A CA 1
ATOM 1048 C C . GLU A 1 126 ? -1.481 14.283 -17.219 1.00 67.31 126 GLU A C 1
ATOM 1050 O O . GLU A 1 126 ? -2.212 14.915 -16.444 1.00 67.31 126 GLU A O 1
ATOM 1055 N N . ARG A 1 127 ? -1.555 12.948 -17.337 1.00 65.44 127 ARG A N 1
ATOM 1056 C CA . ARG A 1 127 ? -2.380 12.063 -16.498 1.00 65.44 127 ARG A CA 1
ATOM 1057 C C . ARG A 1 127 ? -2.139 10.594 -16.853 1.00 65.44 127 ARG A C 1
ATOM 1059 O O . ARG A 1 127 ? -1.843 10.251 -17.992 1.00 65.44 127 ARG A O 1
ATOM 1066 N N . PHE A 1 128 ? -2.411 9.710 -15.902 1.00 65.00 128 PHE A N 1
ATOM 1067 C CA . PHE A 1 128 ? -2.583 8.284 -16.171 1.00 65.00 128 PHE A CA 1
ATOM 1068 C C . PHE A 1 128 ? -4.050 7.982 -16.489 1.00 65.00 128 PHE A C 1
ATOM 1070 O O . PHE A 1 128 ? -4.957 8.605 -15.926 1.00 65.00 128 PHE A O 1
ATOM 1077 N N . GLU A 1 129 ? -4.297 7.009 -17.360 1.00 60.66 129 GLU A N 1
ATOM 1078 C CA . GLU A 1 129 ? -5.659 6.586 -17.675 1.00 60.66 129 GLU A CA 1
ATOM 1079 C C . GLU A 1 129 ? -6.236 5.739 -16.529 1.00 60.66 129 GLU A C 1
ATOM 1081 O O . GLU A 1 129 ? -5.602 4.820 -16.025 1.00 60.66 129 GLU A O 1
ATOM 1086 N N . HIS A 1 130 ? -7.473 6.018 -16.107 1.00 61.28 130 HIS A N 1
ATOM 1087 C CA . HIS A 1 130 ? -8.132 5.322 -14.989 1.00 61.28 130 HIS A CA 1
ATOM 1088 C C . HIS A 1 130 ? -8.742 3.959 -15.374 1.00 61.28 130 HIS A C 1
ATOM 1090 O O . HIS A 1 130 ? -9.806 3.579 -14.884 1.00 61.28 130 HIS A O 1
ATOM 1096 N N . ASN A 1 131 ? -8.105 3.213 -16.274 1.00 64.75 131 ASN A N 1
ATOM 1097 C CA . ASN A 1 131 ? -8.652 1.974 -16.841 1.00 64.75 131 ASN A CA 1
ATOM 1098 C C . ASN A 1 131 ? -8.166 0.688 -16.135 1.00 64.75 131 ASN A C 1
ATOM 1100 O O . ASN A 1 131 ? -8.641 -0.402 -16.458 1.00 64.75 131 ASN A O 1
ATOM 1104 N N . PHE A 1 132 ? -7.310 0.793 -15.112 1.00 70.81 132 PHE A N 1
ATOM 1105 C CA . PHE A 1 132 ? -6.738 -0.360 -14.400 1.00 70.81 132 PHE A CA 1
ATOM 1106 C C . PHE A 1 132 ? -7.223 -0.540 -12.949 1.00 70.81 132 PHE A C 1
ATOM 1108 O O . PHE A 1 132 ? -6.543 -1.152 -12.125 1.00 70.81 132 PHE A O 1
ATOM 1115 N N . ASN A 1 133 ? -8.443 -0.093 -12.620 1.00 70.38 133 ASN A N 1
ATOM 1116 C CA . ASN A 1 133 ? -9.050 -0.296 -11.288 1.00 70.38 133 ASN A CA 1
ATOM 1117 C C . ASN A 1 133 ? -9.030 -1.767 -10.825 1.00 70.38 133 ASN A C 1
ATOM 1119 O O . ASN A 1 133 ? -8.858 -2.050 -9.641 1.00 70.38 133 ASN A O 1
ATOM 1123 N N . HIS A 1 134 ? -9.150 -2.706 -11.767 1.00 79.06 134 HIS A N 1
ATOM 1124 C CA . HIS A 1 134 ? -9.072 -4.142 -11.506 1.00 79.06 134 HIS A CA 1
ATOM 1125 C C . HIS A 1 134 ? -7.679 -4.617 -11.043 1.00 79.06 134 HIS A C 1
ATOM 1127 O O . HIS A 1 134 ? -7.578 -5.685 -10.447 1.00 79.06 134 HIS A O 1
ATOM 1133 N N . LEU A 1 135 ? -6.610 -3.859 -11.315 1.00 84.31 135 LEU A N 1
ATOM 1134 C CA . LEU A 1 135 ? -5.258 -4.113 -10.804 1.00 84.31 135 LEU A CA 1
ATOM 1135 C C . LEU A 1 135 ? -5.017 -3.416 -9.468 1.00 84.31 135 LEU A C 1
ATOM 1137 O O . LEU A 1 135 ? -4.340 -3.967 -8.603 1.00 84.31 135 LEU A O 1
ATOM 1141 N N . ILE A 1 136 ? -5.597 -2.228 -9.272 1.00 80.06 136 ILE A N 1
ATOM 1142 C CA . ILE A 1 136 ? -5.456 -1.467 -8.025 1.00 80.06 136 ILE A CA 1
ATOM 1143 C C . ILE A 1 136 ? -5.859 -2.325 -6.821 1.00 80.06 136 ILE A C 1
ATOM 1145 O O . ILE A 1 136 ? -5.107 -2.375 -5.844 1.00 80.06 136 ILE A O 1
ATOM 1149 N N . SER A 1 137 ? -6.974 -3.053 -6.938 1.00 78.50 137 SER A N 1
ATOM 1150 C CA . SER A 1 137 ? -7.536 -3.922 -5.897 1.00 78.50 137 SER A CA 1
ATOM 1151 C C . SER A 1 137 ? -6.831 -5.274 -5.723 1.00 78.50 137 SER A C 1
ATOM 1153 O O . SER A 1 137 ? -7.136 -6.002 -4.776 1.00 78.50 137 SER A O 1
ATOM 1155 N N . LYS A 1 138 ? -5.871 -5.635 -6.590 1.00 88.50 138 LYS A N 1
ATOM 1156 C CA . LYS A 1 138 ? -5.083 -6.875 -6.460 1.00 88.50 138 LYS A CA 1
ATOM 1157 C C . LYS A 1 138 ? -4.011 -6.722 -5.380 1.00 88.50 138 LYS A C 1
ATOM 1159 O O . LYS A 1 138 ? -2.823 -6.602 -5.665 1.00 88.50 138 LYS A O 1
ATOM 1164 N N . ILE A 1 139 ? -4.455 -6.740 -4.129 1.00 90.12 139 ILE A N 1
ATOM 1165 C CA . ILE A 1 139 ? -3.608 -6.720 -2.935 1.00 90.12 139 ILE A CA 1
ATOM 1166 C C . ILE A 1 139 ? -3.706 -8.074 -2.238 1.00 90.12 139 ILE A C 1
ATOM 1168 O O . ILE A 1 139 ? -4.791 -8.659 -2.106 1.00 90.12 139 ILE A O 1
ATOM 1172 N N . ASP A 1 140 ? -2.558 -8.609 -1.832 1.00 93.69 140 ASP A N 1
ATOM 1173 C CA . ASP A 1 140 ? -2.492 -9.850 -1.078 1.00 93.69 140 ASP A CA 1
ATOM 1174 C C . ASP A 1 140 ? -2.759 -9.580 0.404 1.00 93.69 140 ASP A C 1
ATOM 1176 O O . ASP A 1 140 ? -1.879 -9.159 1.144 1.00 93.69 140 ASP A O 1
ATOM 1180 N N . TYR A 1 141 ? -4.008 -9.742 0.833 1.00 93.56 141 TYR A N 1
ATOM 1181 C CA . TYR A 1 141 ? -4.397 -9.534 2.224 1.00 93.56 141 TYR A CA 1
ATOM 1182 C C . TYR A 1 141 ? -4.065 -10.789 3.041 1.00 93.56 141 TYR A C 1
ATOM 1184 O O . TYR A 1 141 ? -4.773 -11.791 2.898 1.00 93.56 141 TYR A O 1
ATOM 1192 N N . PRO A 1 142 ? -3.026 -10.778 3.901 1.00 93.94 142 PRO A N 1
ATOM 1193 C CA . PRO A 1 142 ? -2.704 -11.943 4.713 1.00 93.94 142 PRO A CA 1
ATOM 1194 C C . PRO A 1 142 ? -3.794 -12.227 5.749 1.00 93.94 142 PRO A C 1
ATOM 1196 O O . PRO A 1 142 ? -4.579 -11.350 6.127 1.00 93.94 142 PRO A O 1
ATOM 1199 N N . ILE A 1 143 ? -3.784 -13.451 6.275 1.00 95.31 143 ILE A N 1
ATOM 1200 C CA . ILE A 1 143 ? -4.647 -13.855 7.388 1.00 95.31 143 ILE A CA 1
ATOM 1201 C C . ILE A 1 143 ? -4.384 -12.947 8.597 1.00 95.31 143 ILE A C 1
ATOM 1203 O O . ILE A 1 143 ? -3.238 -12.735 9.003 1.00 95.31 143 ILE A O 1
ATOM 1207 N N . ILE A 1 144 ? -5.458 -12.424 9.191 1.00 96.62 144 ILE A N 1
ATOM 1208 C CA . ILE A 1 144 ? -5.378 -11.638 10.424 1.00 96.62 144 ILE A CA 1
ATOM 1209 C C . ILE A 1 144 ? -5.039 -12.599 11.577 1.00 96.62 144 ILE A C 1
ATOM 1211 O O . ILE A 1 144 ? -5.765 -13.573 11.785 1.00 96.62 144 ILE A O 1
ATOM 1215 N N . PRO A 1 145 ? -3.961 -12.359 12.345 1.00 95.88 145 PRO A N 1
ATOM 1216 C CA . PRO A 1 145 ? -3.561 -13.258 13.422 1.00 95.88 145 PRO A CA 1
ATOM 1217 C C . PRO A 1 145 ? -4.592 -13.252 14.557 1.00 95.88 145 PRO A C 1
ATOM 1219 O O . PRO A 1 145 ? -5.189 -12.217 14.849 1.00 95.88 145 PRO A O 1
ATOM 1222 N N . GLN A 1 146 ? -4.747 -14.389 15.243 1.00 95.00 146 GLN A N 1
ATOM 1223 C CA . GLN A 1 146 ? -5.778 -14.618 16.271 1.00 95.00 146 GLN A CA 1
ATOM 1224 C C . GLN A 1 146 ? -5.946 -13.485 17.307 1.00 95.00 146 GLN A C 1
ATOM 1226 O O . GLN A 1 146 ? -7.078 -13.058 17.520 1.00 95.00 146 GLN A O 1
ATOM 1231 N N . PRO A 1 147 ? -4.880 -12.894 17.889 1.00 92.94 147 PRO A N 1
ATOM 1232 C CA . PRO A 1 147 ? -5.041 -11.797 18.854 1.00 92.94 147 PRO A CA 1
ATOM 1233 C C . PRO A 1 147 ? -5.708 -10.540 18.267 1.00 92.94 147 PRO A C 1
ATOM 1235 O O . PRO A 1 147 ? -6.296 -9.731 18.987 1.00 92.94 147 PRO A O 1
ATOM 1238 N N . LEU A 1 148 ? -5.615 -10.364 16.948 1.00 95.00 148 LEU A N 1
ATOM 1239 C CA . LEU A 1 148 ? -6.170 -9.237 16.206 1.00 95.00 148 LEU A CA 1
ATOM 1240 C C . LEU A 1 148 ? -7.441 -9.604 15.436 1.00 95.00 148 LEU A C 1
ATOM 1242 O O . LEU A 1 148 ? -8.056 -8.707 14.865 1.00 95.00 148 LEU A O 1
ATOM 1246 N N . LEU A 1 149 ? -7.874 -10.867 15.437 1.00 96.12 149 LEU A N 1
ATOM 1247 C CA . LEU A 1 149 ? -9.059 -11.281 14.695 1.00 96.12 149 LEU A CA 1
ATOM 1248 C C . LEU A 1 149 ? -10.298 -10.523 15.217 1.00 96.12 149 LEU A C 1
ATOM 1250 O O . LEU A 1 149 ? -10.555 -10.540 16.429 1.00 96.12 149 LEU A O 1
ATOM 1254 N N . PRO A 1 150 ? -11.029 -9.788 14.358 1.00 94.75 150 PRO A N 1
ATOM 1255 C CA . PRO A 1 150 ? -12.220 -9.065 14.781 1.00 94.75 150 PRO A CA 1
ATOM 1256 C C . PRO A 1 150 ? -13.388 -10.022 15.008 1.00 94.75 150 PRO A C 1
ATOM 1258 O O . PRO A 1 150 ? -13.722 -10.812 14.130 1.00 94.75 150 PRO A O 1
ATOM 1261 N N . ILE A 1 151 ? -14.028 -9.909 16.170 1.00 93.88 151 ILE A N 1
ATOM 1262 C CA . ILE A 1 151 ? -15.285 -10.609 16.490 1.00 93.88 151 ILE A CA 1
ATOM 1263 C C . ILE A 1 151 ? -16.485 -9.654 16.485 1.00 93.88 151 ILE A C 1
ATOM 1265 O O . ILE A 1 151 ? -17.606 -10.074 16.220 1.00 93.88 151 ILE A O 1
ATOM 1269 N N . ASN A 1 152 ? -16.240 -8.360 16.711 1.00 93.31 152 ASN A N 1
ATOM 1270 C CA . ASN A 1 152 ? -17.240 -7.300 16.679 1.00 93.31 152 ASN A CA 1
ATOM 1271 C C . ASN A 1 152 ? -16.952 -6.317 15.540 1.00 93.31 152 ASN A C 1
ATOM 1273 O O . ASN A 1 152 ? -15.851 -6.273 14.981 1.00 93.31 152 ASN A O 1
ATOM 1277 N N . LYS A 1 153 ? -17.951 -5.485 15.218 1.00 94.44 153 LYS A N 1
ATOM 1278 C CA . LYS A 1 153 ? -17.742 -4.291 14.388 1.00 94.44 153 LYS A CA 1
ATOM 1279 C C . LYS A 1 153 ? -16.656 -3.421 15.024 1.00 94.44 153 LYS A C 1
ATOM 1281 O O . LYS A 1 153 ? -16.612 -3.280 16.247 1.00 94.44 153 LYS A O 1
ATOM 1286 N N . PHE A 1 154 ? -15.814 -2.818 14.194 1.00 94.88 154 PHE A N 1
ATOM 1287 C CA . PHE A 1 154 ? -14.699 -2.017 14.681 1.00 94.88 154 PHE A CA 1
ATOM 1288 C C . PHE A 1 154 ? -14.407 -0.807 13.804 1.00 94.88 154 PHE A C 1
ATOM 1290 O O . PHE A 1 154 ? -14.788 -0.746 12.634 1.00 94.88 154 PHE A O 1
ATOM 1297 N N . VAL A 1 155 ? -13.675 0.141 14.376 1.00 94.12 155 VAL A N 1
ATOM 1298 C CA . VAL A 1 155 ? -13.032 1.235 13.646 1.00 94.12 155 VAL A CA 1
ATOM 1299 C C . VAL A 1 155 ? -11.533 1.087 13.675 1.00 94.12 155 VAL A C 1
ATOM 1301 O O . VAL A 1 155 ? -10.943 0.605 14.643 1.00 94.12 155 VAL A O 1
ATOM 1304 N N . MET A 1 156 ? -10.928 1.528 12.586 1.00 93.69 156 MET A N 1
ATOM 1305 C CA . MET A 1 156 ? -9.497 1.530 12.405 1.00 93.69 156 MET A CA 1
ATOM 1306 C C . MET A 1 156 ? -8.993 2.967 12.512 1.00 93.69 156 MET A C 1
ATOM 1308 O O . MET A 1 156 ? -9.405 3.824 11.738 1.00 93.69 156 MET A O 1
ATOM 1312 N N . ILE A 1 157 ? -8.102 3.244 13.458 1.00 91.50 157 ILE A N 1
ATOM 1313 C CA . ILE A 1 157 ? -7.453 4.547 13.601 1.00 91.50 157 ILE A CA 1
ATOM 1314 C C . ILE A 1 157 ? -5.986 4.417 13.201 1.00 91.50 157 ILE A C 1
ATOM 1316 O O . ILE A 1 157 ? -5.259 3.584 13.740 1.00 91.50 157 ILE A O 1
ATOM 1320 N N . HIS A 1 158 ? -5.520 5.253 12.283 1.00 87.88 158 HIS A N 1
ATOM 1321 C CA . HIS A 1 158 ? -4.098 5.385 11.997 1.00 87.88 158 HIS A CA 1
ATOM 1322 C C . HIS A 1 158 ? -3.498 6.474 12.889 1.00 87.88 158 HIS A C 1
ATOM 1324 O O . HIS A 1 158 ? -3.836 7.652 12.773 1.00 87.88 158 HIS A O 1
ATOM 1330 N N . LEU A 1 159 ? -2.585 6.074 13.775 1.00 82.81 159 LEU A N 1
ATOM 1331 C CA . LEU A 1 159 ? -1.778 6.999 14.556 1.00 82.81 159 LEU A CA 1
ATOM 1332 C C . LEU A 1 159 ? -0.454 7.245 13.838 1.00 82.81 159 LEU A C 1
ATOM 1334 O O . LEU A 1 159 ? 0.444 6.398 13.844 1.00 82.81 159 LEU A O 1
ATOM 1338 N N . ARG A 1 160 ? -0.299 8.452 13.299 1.00 74.06 160 ARG A N 1
ATOM 1339 C CA . ARG A 1 160 ? 0.986 8.894 12.771 1.00 74.06 160 ARG A CA 1
ATOM 1340 C C . ARG A 1 160 ? 1.922 9.254 13.920 1.00 74.06 160 ARG A C 1
ATOM 1342 O O . ARG A 1 160 ? 1.604 10.086 14.767 1.00 74.06 160 ARG A O 1
ATOM 1349 N N . THR A 1 161 ? 3.120 8.685 13.909 1.00 65.88 161 THR A N 1
ATOM 1350 C CA . THR A 1 161 ? 4.212 9.094 14.798 1.00 65.88 161 THR A CA 1
ATOM 1351 C C . THR A 1 161 ? 5.299 9.773 13.972 1.00 65.88 161 THR A C 1
ATOM 1353 O O . THR A 1 161 ? 6.144 9.111 13.369 1.00 65.88 161 THR A O 1
ATOM 1356 N N . ILE A 1 162 ? 5.231 11.101 13.909 1.00 58.53 162 ILE A N 1
ATOM 1357 C CA . ILE A 1 162 ? 6.229 11.983 13.294 1.00 58.53 162 ILE A CA 1
ATOM 1358 C C . ILE A 1 162 ? 7.391 12.133 14.273 1.00 58.53 162 ILE A C 1
ATOM 1360 O O . ILE A 1 162 ? 7.197 12.652 15.370 1.00 58.53 162 ILE A O 1
ATOM 1364 N N . PHE A 1 163 ? 8.591 11.705 13.882 1.00 49.91 163 PHE A N 1
ATOM 1365 C CA . PHE A 1 163 ? 9.805 11.959 14.656 1.00 49.91 163 PHE A CA 1
ATOM 1366 C C . PHE A 1 163 ? 10.788 12.745 13.800 1.00 49.91 163 PHE A C 1
ATOM 1368 O O . PHE A 1 163 ? 11.489 12.173 12.966 1.00 49.91 163 PHE A O 1
ATOM 1375 N N . THR A 1 164 ? 10.796 14.067 13.945 1.00 51.31 164 THR A N 1
ATOM 1376 C CA . THR A 1 164 ? 11.930 14.870 13.489 1.00 51.31 164 THR A CA 1
ATOM 1377 C C . THR A 1 164 ? 12.853 15.073 14.692 1.00 51.31 164 THR A C 1
ATOM 1379 O O . THR A 1 164 ? 12.344 15.354 15.779 1.00 51.31 164 THR A O 1
ATOM 1382 N N . PRO A 1 165 ? 14.185 14.939 14.538 1.00 45.44 165 PRO A N 1
ATOM 1383 C CA . PRO A 1 165 ? 15.146 15.099 15.637 1.00 45.44 165 PRO A CA 1
ATOM 1384 C C . PRO A 1 165 ? 14.973 16.397 16.447 1.00 45.44 165 PRO A C 1
ATOM 1386 O O . PRO A 1 165 ? 15.339 16.449 17.614 1.00 45.44 165 PRO A O 1
ATOM 1389 N N . ASN A 1 166 ? 14.347 17.416 15.848 1.00 48.88 166 ASN A N 1
ATOM 1390 C CA . ASN A 1 166 ? 14.129 18.732 16.443 1.00 48.88 166 ASN A CA 1
ATOM 1391 C C . ASN A 1 166 ? 12.698 18.967 16.970 1.00 48.88 166 ASN A C 1
ATOM 1393 O O . ASN A 1 166 ? 12.371 20.105 17.297 1.00 48.88 166 ASN A O 1
ATOM 1397 N N . ASN A 1 167 ? 11.806 17.964 17.008 1.00 47.25 167 ASN A N 1
ATOM 1398 C CA . ASN A 1 167 ? 10.387 18.220 17.302 1.00 47.25 167 ASN A CA 1
ATOM 1399 C C . ASN A 1 167 ? 9.685 17.102 18.101 1.00 47.25 167 ASN A C 1
ATOM 1401 O O . ASN A 1 167 ? 8.697 16.510 17.654 1.00 47.25 167 ASN A O 1
ATOM 1405 N N . ASN A 1 168 ? 10.157 16.868 19.331 1.00 48.19 168 ASN A N 1
ATOM 1406 C CA . ASN A 1 168 ? 9.527 15.966 20.313 1.00 48.19 168 ASN A CA 1
ATOM 1407 C C . ASN A 1 168 ? 8.047 16.309 20.618 1.00 48.19 168 ASN A C 1
ATOM 1409 O O . ASN A 1 168 ? 7.299 15.445 21.066 1.00 48.19 168 ASN A O 1
ATOM 1413 N N . ASN A 1 169 ? 7.588 17.529 20.310 1.00 51.81 169 ASN A N 1
ATOM 1414 C CA . ASN A 1 169 ? 6.223 18.004 20.578 1.00 51.81 169 ASN A CA 1
ATOM 1415 C C . ASN A 1 169 ? 5.122 17.337 19.726 1.00 51.81 169 ASN A C 1
ATOM 1417 O O . ASN A 1 169 ? 3.936 17.483 20.032 1.00 51.81 169 ASN A O 1
ATOM 1421 N N . ASN A 1 170 ? 5.471 16.616 18.654 1.00 61.16 170 ASN A N 1
ATOM 1422 C CA . ASN A 1 170 ? 4.468 16.038 17.752 1.00 61.16 170 ASN A CA 1
ATOM 1423 C C . ASN A 1 170 ? 3.836 14.744 18.279 1.00 61.16 170 ASN A C 1
ATOM 1425 O O . ASN A 1 170 ? 2.668 14.484 17.987 1.00 61.16 170 ASN A O 1
ATOM 1429 N N . LEU A 1 171 ? 4.556 13.948 19.077 1.00 65.56 171 LEU A N 1
ATOM 1430 C CA . LEU A 1 171 ? 4.010 12.694 19.601 1.00 65.56 171 LEU A CA 1
ATOM 1431 C C . LEU A 1 171 ? 2.892 12.957 20.616 1.00 65.56 171 LEU A C 1
ATOM 1433 O O . LEU A 1 171 ? 1.805 12.402 20.476 1.00 65.56 171 LEU A O 1
ATOM 1437 N N . ASP A 1 172 ? 3.126 13.856 21.572 1.00 70.69 172 ASP A N 1
ATOM 1438 C CA . ASP A 1 172 ? 2.134 14.223 22.588 1.00 70.69 172 ASP A CA 1
ATOM 1439 C C . ASP A 1 172 ? 0.892 14.858 21.965 1.00 70.69 172 ASP A C 1
ATOM 1441 O O . ASP A 1 172 ? -0.235 14.586 22.384 1.00 70.69 172 ASP A O 1
ATOM 1445 N N . LYS A 1 173 ? 1.076 15.684 20.928 1.00 73.88 173 LYS A N 1
ATOM 1446 C CA . LYS A 1 173 ? -0.033 16.271 20.173 1.00 73.88 173 LYS A CA 1
ATOM 1447 C C . LYS A 1 173 ? -0.867 15.191 19.483 1.00 73.88 173 LYS A C 1
ATOM 1449 O O . LYS A 1 173 ? -2.085 15.170 19.653 1.00 73.88 173 LYS A O 1
ATOM 1454 N N . ASN A 1 174 ? -0.230 14.283 18.749 1.00 76.62 174 ASN A N 1
ATOM 1455 C CA . ASN A 1 174 ? -0.932 13.220 18.030 1.00 76.62 174 ASN A CA 1
ATOM 1456 C C . ASN A 1 174 ? -1.610 12.243 18.998 1.00 76.62 174 ASN A C 1
ATOM 1458 O O . ASN A 1 174 ? -2.710 11.765 18.730 1.00 76.62 174 ASN A O 1
ATOM 1462 N N . TYR A 1 175 ? -1.003 12.009 20.162 1.00 79.88 175 TYR A N 1
ATOM 1463 C CA . TYR A 1 175 ? -1.593 11.202 21.220 1.00 79.88 175 TYR A CA 1
ATOM 1464 C C . TYR A 1 175 ? -2.821 11.871 21.851 1.00 79.88 175 TYR A C 1
ATOM 1466 O O . TYR A 1 175 ? -3.844 11.218 22.038 1.00 79.88 175 TYR A O 1
ATOM 1474 N N . LYS A 1 176 ? -2.778 13.186 22.107 1.00 81.62 176 LYS A N 1
ATOM 1475 C CA . LYS A 1 176 ? -3.955 13.951 22.560 1.00 81.62 176 LYS A CA 1
ATOM 1476 C C . LYS A 1 176 ? -5.106 13.857 21.559 1.00 81.62 176 LYS A C 1
ATOM 1478 O O . LYS A 1 176 ? -6.231 13.577 21.960 1.00 81.62 176 LYS A O 1
ATOM 1483 N N . VAL A 1 177 ? -4.821 14.026 20.267 1.00 81.38 177 VAL A N 1
ATOM 1484 C CA . VAL A 1 177 ? -5.832 13.892 19.204 1.00 81.38 177 VAL A CA 1
ATOM 1485 C C . VAL A 1 177 ? -6.408 12.476 19.171 1.00 81.38 177 VAL A C 1
ATOM 1487 O O . VAL A 1 177 ? -7.624 12.308 19.131 1.00 81.38 177 VAL A O 1
ATOM 1490 N N . LEU A 1 178 ? -5.557 11.453 19.268 1.00 85.75 178 LEU A N 1
ATOM 1491 C CA . LEU A 1 178 ? -5.990 10.061 19.343 1.00 85.75 178 LEU A CA 1
ATOM 1492 C C . LEU A 1 178 ? -6.938 9.813 20.524 1.00 85.75 178 LEU A C 1
ATOM 1494 O O . LEU A 1 178 ? -7.986 9.201 20.339 1.00 85.75 178 LEU A O 1
ATOM 1498 N N . LEU A 1 179 ? -6.601 10.305 21.719 1.00 87.31 179 LEU A N 1
ATOM 1499 C CA . LEU A 1 179 ? -7.448 10.165 22.905 1.00 87.31 179 LEU A CA 1
ATOM 1500 C C . LEU A 1 179 ? -8.794 10.883 22.744 1.00 87.31 179 LEU A C 1
ATOM 1502 O O . LEU A 1 179 ? -9.816 10.340 23.156 1.00 87.31 179 LEU A O 1
ATOM 1506 N N . MET A 1 180 ? -8.821 12.058 22.105 1.00 85.81 180 MET A N 1
ATOM 1507 C CA . MET A 1 180 ? -10.072 12.758 21.784 1.00 85.81 180 MET A CA 1
ATOM 1508 C C . MET A 1 180 ? -10.956 11.931 20.842 1.00 85.81 180 MET A C 1
ATOM 1510 O O . MET A 1 180 ? -12.150 11.776 21.100 1.00 85.81 180 MET A O 1
ATOM 1514 N N . ILE A 1 181 ? -10.366 11.356 19.788 1.00 88.25 181 ILE A N 1
ATOM 1515 C CA . ILE A 1 181 ? -11.068 10.485 18.835 1.00 88.25 181 ILE A CA 1
ATOM 1516 C C . ILE A 1 181 ? -11.617 9.245 19.549 1.00 88.25 181 ILE A C 1
ATOM 1518 O O . ILE A 1 181 ? -12.801 8.939 19.421 1.00 88.25 181 ILE A O 1
ATOM 1522 N N . ILE A 1 182 ? -10.786 8.558 20.341 1.00 90.88 182 ILE A N 1
ATOM 1523 C CA . ILE A 1 182 ? -11.186 7.373 21.115 1.00 90.88 182 ILE A CA 1
ATOM 1524 C C . ILE A 1 182 ? -12.344 7.708 22.054 1.00 90.88 182 ILE A C 1
ATOM 1526 O O . ILE A 1 182 ? -13.341 6.989 22.060 1.00 90.88 182 ILE A O 1
ATOM 1530 N N . SER A 1 183 ? -12.225 8.797 22.819 1.00 89.31 183 SER A N 1
ATOM 1531 C CA . SER A 1 183 ? -13.249 9.233 23.771 1.00 89.31 183 SER A CA 1
ATOM 1532 C C . SER A 1 183 ? -14.597 9.426 23.076 1.00 89.31 183 SER A C 1
ATOM 1534 O O . SER A 1 183 ? -15.599 8.851 23.491 1.00 89.31 183 SER A O 1
ATOM 1536 N N . LYS A 1 184 ? -14.608 10.127 21.938 1.00 87.81 184 LYS A N 1
ATOM 1537 C CA . LYS A 1 184 ? -15.832 10.384 21.171 1.00 87.81 184 LYS A CA 1
ATOM 1538 C C . LYS A 1 184 ? -16.424 9.139 20.520 1.00 87.81 184 LYS A C 1
ATOM 1540 O O . LYS A 1 184 ? -17.643 8.977 20.513 1.00 87.81 184 LYS A O 1
ATOM 1545 N N . ILE A 1 185 ? -15.588 8.230 20.018 1.00 89.81 185 ILE A N 1
ATOM 1546 C CA . ILE A 1 185 ? -16.060 6.929 19.526 1.00 89.81 185 ILE A CA 1
ATOM 1547 C C . ILE A 1 185 ? -16.716 6.149 20.661 1.00 89.81 185 ILE A C 1
ATOM 1549 O O . ILE A 1 185 ? -17.787 5.595 20.455 1.00 89.81 185 ILE A O 1
ATOM 1553 N N . LYS A 1 186 ? -16.107 6.106 21.851 1.00 90.19 186 LYS A N 1
ATOM 1554 C CA . LYS A 1 186 ? -16.651 5.365 22.996 1.00 90.19 186 LYS A CA 1
ATOM 1555 C C . LYS A 1 186 ? -17.911 6.006 23.576 1.00 90.19 186 LYS A C 1
ATOM 1557 O O . LYS A 1 186 ? -18.794 5.273 24.003 1.00 90.19 186 LYS A O 1
ATOM 1562 N N . GLU A 1 187 ? -18.019 7.331 23.543 1.00 89.94 187 GLU A N 1
ATOM 1563 C CA . GLU A 1 187 ? -19.232 8.066 23.920 1.00 89.94 187 GLU A CA 1
ATOM 1564 C C . GLU A 1 187 ? -20.412 7.696 23.009 1.00 89.94 187 GLU A C 1
ATOM 1566 O O . GLU A 1 187 ? -21.490 7.368 23.497 1.00 89.94 187 GLU A O 1
ATOM 1571 N N . LYS A 1 188 ? -20.204 7.703 21.685 1.00 88.69 188 LYS A N 1
ATOM 1572 C CA . LYS A 1 188 ? -21.276 7.482 20.699 1.00 88.69 188 LYS A CA 1
ATOM 1573 C C . LYS A 1 188 ? -21.528 6.002 20.378 1.00 88.69 188 LYS A C 1
ATOM 1575 O O . LYS A 1 188 ? -22.654 5.616 20.083 1.00 88.69 188 LYS A O 1
ATOM 1580 N N . TYR A 1 189 ? -20.488 5.173 20.434 1.00 89.75 189 TYR A N 1
ATOM 1581 C CA . TYR A 1 189 ? -20.493 3.756 20.059 1.00 89.75 189 TYR A CA 1
ATOM 1582 C C . TYR A 1 189 ? -19.710 2.914 21.094 1.00 89.75 189 TYR A C 1
ATOM 1584 O O . TYR A 1 189 ? -18.641 2.374 20.790 1.00 89.75 189 TYR A O 1
ATOM 1592 N N . PRO A 1 190 ? -20.220 2.762 22.330 1.00 88.69 190 PRO A N 1
ATOM 1593 C CA . PRO A 1 190 ? -19.478 2.157 23.446 1.00 88.69 190 PRO A CA 1
ATOM 1594 C C . PRO A 1 190 ? -19.044 0.703 23.203 1.00 88.69 190 PRO A C 1
ATOM 1596 O O . PRO A 1 190 ? -17.994 0.275 23.688 1.00 88.69 190 PRO A O 1
ATOM 1599 N N . LEU A 1 191 ? -19.823 -0.042 22.413 1.00 89.38 191 LEU A N 1
ATOM 1600 C CA . LEU A 1 191 ? -19.577 -1.451 22.081 1.00 89.38 191 LEU A CA 1
ATOM 1601 C C . LEU A 1 191 ? -18.649 -1.651 20.874 1.00 89.38 191 LEU A C 1
ATOM 1603 O O . LEU A 1 191 ? -18.372 -2.788 20.501 1.00 89.38 191 LEU A O 1
ATOM 1607 N N . LEU A 1 192 ? -18.197 -0.573 20.232 1.00 91.00 192 LEU A N 1
ATOM 1608 C CA . LEU A 1 192 ? -17.350 -0.668 19.052 1.00 91.00 192 LEU A CA 1
ATOM 1609 C C . LEU A 1 192 ? -15.897 -0.931 19.454 1.00 91.00 192 LEU A C 1
ATOM 1611 O O . LEU A 1 192 ? -15.323 -0.207 20.282 1.00 91.00 192 LEU A O 1
ATOM 1615 N N . ASP A 1 193 ? -15.292 -1.947 18.845 1.00 94.25 193 ASP A N 1
ATOM 1616 C CA . ASP A 1 193 ? -13.870 -2.225 19.021 1.00 94.25 193 ASP A CA 1
ATOM 1617 C C . ASP A 1 193 ? -13.034 -1.156 18.307 1.00 94.25 193 ASP A C 1
ATOM 1619 O O . ASP A 1 193 ? -13.407 -0.643 17.245 1.00 94.25 193 ASP A O 1
ATOM 1623 N N . ILE A 1 194 ? -11.882 -0.814 18.886 1.00 95.06 194 ILE A N 1
ATOM 1624 C CA . ILE A 1 194 ? -10.960 0.159 18.299 1.00 95.06 194 ILE A CA 1
ATOM 1625 C C . ILE A 1 194 ? -9.641 -0.537 18.000 1.00 95.06 194 ILE A C 1
ATOM 1627 O O . ILE A 1 194 ? -8.952 -1.037 18.890 1.00 95.06 194 ILE A O 1
ATOM 1631 N N . TYR A 1 195 ? -9.271 -0.529 16.728 1.00 95.19 195 TYR A N 1
ATOM 1632 C CA . TYR A 1 195 ? -7.959 -0.946 16.271 1.00 95.19 195 TYR A CA 1
ATOM 1633 C C . TYR A 1 195 ? -7.134 0.301 15.995 1.00 95.19 195 TYR A C 1
ATOM 1635 O O . TYR A 1 195 ? -7.634 1.260 15.411 1.00 95.19 195 TYR A O 1
ATOM 1643 N N . ILE A 1 196 ? -5.870 0.298 16.409 1.00 92.31 196 ILE A N 1
ATOM 1644 C CA . ILE A 1 196 ? -4.955 1.422 16.211 1.00 92.31 196 ILE A CA 1
ATOM 1645 C C . ILE A 1 196 ? -3.721 0.924 15.489 1.00 92.31 196 ILE A C 1
ATOM 1647 O O . ILE A 1 196 ? -2.988 0.081 16.004 1.00 92.31 196 ILE A O 1
ATOM 1651 N N . PHE A 1 197 ? -3.480 1.462 14.302 1.00 90.06 197 PHE A N 1
ATOM 1652 C CA . PHE A 1 197 ? -2.284 1.184 13.537 1.00 90.06 197 PHE A CA 1
ATOM 1653 C C . PHE A 1 197 ? -1.229 2.216 13.897 1.00 90.06 197 PHE A C 1
ATOM 1655 O O . PHE A 1 197 ? -1.455 3.419 13.764 1.00 90.06 197 PHE A O 1
ATOM 1662 N N . SER A 1 198 ? -0.085 1.737 14.373 1.00 84.69 198 SER A N 1
ATOM 1663 C CA . SER A 1 198 ? 1.073 2.565 14.679 1.00 84.69 198 SER A CA 1
ATOM 1664 C C . SER A 1 198 ? 2.345 1.776 14.431 1.00 84.69 198 SER A C 1
ATOM 1666 O O . SER A 1 198 ? 2.450 0.600 14.773 1.00 84.69 198 SER A O 1
ATOM 1668 N N . SER A 1 199 ? 3.351 2.444 13.882 1.00 72.94 199 SER A N 1
ATOM 1669 C CA . SER A 1 199 ? 4.683 1.867 13.700 1.00 72.94 199 SER A CA 1
ATOM 1670 C C . SER A 1 199 ? 5.524 1.863 14.975 1.00 72.94 199 SER A C 1
ATOM 1672 O O . SER A 1 199 ? 6.627 1.316 14.991 1.00 72.94 199 SER A O 1
ATOM 1674 N N . LYS A 1 200 ? 5.021 2.468 16.056 1.00 72.62 200 LYS A N 1
ATOM 1675 C CA . LYS A 1 200 ? 5.709 2.575 17.342 1.00 72.62 200 LYS A CA 1
ATOM 1676 C C . LYS A 1 200 ? 4.965 1.841 18.449 1.00 72.62 200 LYS A C 1
ATOM 1678 O O . LYS A 1 200 ? 3.795 1.466 18.346 1.00 72.62 200 LYS A O 1
ATOM 1683 N N . ASN A 1 201 ? 5.681 1.645 19.552 1.00 68.56 201 ASN A N 1
ATOM 1684 C CA . ASN A 1 201 ? 5.114 1.099 20.774 1.00 68.56 201 ASN A CA 1
ATOM 1685 C C . ASN A 1 201 ? 4.209 2.141 21.430 1.00 68.56 201 ASN A C 1
ATOM 1687 O O . ASN A 1 201 ? 4.668 2.972 22.205 1.00 68.56 201 ASN A O 1
ATOM 1691 N N . VAL A 1 202 ? 2.920 2.074 21.118 1.00 73.81 202 VAL A N 1
ATOM 1692 C CA . VAL A 1 202 ? 1.881 2.826 21.819 1.00 73.81 202 VAL A CA 1
ATOM 1693 C C . VAL A 1 202 ? 1.371 1.963 22.968 1.00 73.81 202 VAL A C 1
ATOM 1695 O O . VAL A 1 202 ? 0.976 0.818 22.742 1.00 73.81 202 VAL A O 1
ATOM 1698 N N . LYS A 1 203 ? 1.402 2.494 24.192 1.00 73.31 203 LYS A N 1
ATOM 1699 C CA . LYS A 1 203 ? 0.757 1.884 25.359 1.00 73.31 203 LYS A CA 1
ATOM 1700 C C . LYS A 1 203 ? -0.459 2.727 25.716 1.00 73.31 203 LYS A C 1
ATOM 1702 O O . LYS A 1 203 ? -0.300 3.836 26.207 1.00 73.31 203 LYS A O 1
ATOM 1707 N N . LEU A 1 204 ? -1.643 2.195 25.441 1.00 77.56 204 LEU A N 1
ATOM 1708 C CA . LEU A 1 204 ? -2.916 2.780 25.845 1.00 77.56 204 LEU A CA 1
ATOM 1709 C C . LEU A 1 204 ? -3.514 1.882 26.916 1.00 77.56 204 LEU A C 1
ATOM 1711 O O . LEU A 1 204 ? -3.751 0.705 26.654 1.00 77.56 204 LEU A O 1
ATOM 1715 N N . ASP A 1 205 ? -3.747 2.437 28.100 1.00 75.56 205 ASP A N 1
ATOM 1716 C CA . ASP A 1 205 ? -4.442 1.742 29.183 1.00 75.56 205 ASP A CA 1
ATOM 1717 C C . ASP A 1 205 ? -5.953 1.974 29.057 1.00 75.56 205 ASP A C 1
ATOM 1719 O O . ASP A 1 205 ? -6.585 2.656 29.859 1.00 75.56 205 ASP A O 1
ATOM 1723 N N . ILE A 1 206 ? -6.513 1.520 27.932 1.00 77.75 206 ILE A N 1
ATOM 1724 C CA . ILE A 1 206 ? -7.937 1.651 27.618 1.00 77.75 206 ILE A CA 1
ATOM 1725 C C . ILE A 1 206 ? -8.440 0.274 27.175 1.00 77.75 206 ILE A C 1
ATOM 1727 O O . ILE A 1 206 ? -7.872 -0.309 26.244 1.00 77.75 206 ILE A O 1
ATOM 1731 N N . PRO A 1 207 ? -9.501 -0.262 27.805 1.00 75.94 207 PRO A N 1
ATOM 1732 C CA . PRO A 1 207 ? -10.032 -1.570 27.449 1.00 75.94 207 PRO A CA 1
ATOM 1733 C C . PRO A 1 207 ? -10.573 -1.583 26.013 1.00 75.94 207 PRO A C 1
ATOM 1735 O O . PRO A 1 207 ? -11.060 -0.576 25.493 1.00 75.94 207 PRO A O 1
ATOM 1738 N N . ASN A 1 208 ? -10.529 -2.758 25.382 1.00 78.38 208 ASN A N 1
ATOM 1739 C CA . ASN A 1 208 ? -11.041 -2.995 24.024 1.00 78.38 208 ASN A CA 1
ATOM 1740 C C . ASN A 1 208 ? -10.347 -2.153 22.937 1.00 78.38 208 ASN A C 1
ATOM 1742 O O . ASN A 1 208 ? -10.962 -1.776 21.934 1.00 78.38 208 ASN A O 1
ATOM 1746 N N . ILE A 1 209 ? -9.058 -1.870 23.141 1.00 90.38 209 ILE A N 1
ATOM 1747 C CA . ILE A 1 209 ? -8.170 -1.298 22.132 1.00 90.38 209 ILE A CA 1
ATOM 1748 C C . ILE A 1 209 ? -7.124 -2.333 21.730 1.00 90.38 209 ILE A C 1
ATOM 1750 O O . ILE A 1 209 ? -6.440 -2.911 22.574 1.00 90.38 209 ILE A O 1
ATOM 1754 N N . LYS A 1 210 ? -6.969 -2.543 20.421 1.00 92.31 210 LYS A N 1
ATOM 1755 C CA . LYS A 1 210 ? -5.957 -3.437 19.848 1.00 92.31 210 LYS A CA 1
ATOM 1756 C C . LYS A 1 210 ? -4.942 -2.636 19.041 1.00 92.31 210 LYS A C 1
ATOM 1758 O O . LYS A 1 210 ? -5.313 -1.830 18.191 1.00 92.31 210 LYS A O 1
ATOM 1763 N N . ILE A 1 211 ? -3.653 -2.874 19.284 1.00 91.00 211 ILE A N 1
ATOM 1764 C CA . ILE A 1 211 ? -2.564 -2.207 18.559 1.00 91.00 211 ILE A CA 1
ATOM 1765 C C . ILE A 1 211 ? -2.071 -3.095 17.418 1.00 91.00 211 ILE A C 1
ATOM 1767 O O . ILE A 1 211 ? -1.707 -4.252 17.622 1.00 91.00 211 ILE A O 1
ATOM 1771 N N . VAL A 1 212 ? -2.010 -2.526 16.220 1.00 90.88 212 VAL A N 1
ATOM 1772 C CA . VAL A 1 212 ? -1.550 -3.166 14.988 1.00 90.88 212 VAL A CA 1
ATOM 1773 C C . VAL A 1 212 ? -0.262 -2.484 14.548 1.00 90.88 212 VAL A C 1
ATOM 1775 O O . VAL A 1 212 ? -0.205 -1.261 14.454 1.00 90.88 212 VAL A O 1
ATOM 1778 N N . ARG A 1 213 ? 0.780 -3.268 14.267 1.00 86.25 213 ARG A N 1
ATOM 1779 C CA . ARG A 1 213 ? 2.089 -2.739 13.830 1.00 86.25 213 ARG A CA 1
ATOM 1780 C C . ARG A 1 213 ? 2.544 -3.251 12.474 1.00 86.25 213 ARG A C 1
ATOM 1782 O O . ARG A 1 213 ? 3.430 -2.676 11.856 1.00 86.25 213 ARG A O 1
ATOM 1789 N N . ASN A 1 214 ? 1.946 -4.342 12.016 1.00 88.31 214 ASN A N 1
ATOM 1790 C CA . ASN A 1 214 ? 2.253 -4.934 10.728 1.00 88.31 214 ASN A CA 1
ATOM 1791 C C . ASN A 1 214 ? 1.376 -4.277 9.652 1.00 88.31 214 ASN A C 1
ATOM 1793 O O . ASN A 1 214 ? 0.151 -4.277 9.786 1.00 88.31 214 ASN A O 1
ATOM 1797 N N . LEU A 1 215 ? 1.995 -3.718 8.603 1.00 87.06 215 LEU A N 1
ATOM 1798 C CA . LEU A 1 215 ? 1.259 -3.018 7.547 1.00 87.06 215 LEU A CA 1
ATOM 1799 C C . LEU A 1 215 ? 0.303 -3.951 6.790 1.00 87.06 215 LEU A C 1
ATOM 1801 O O . LEU A 1 215 ? -0.824 -3.563 6.495 1.00 87.06 215 LEU A O 1
ATOM 1805 N N . ALA A 1 216 ? 0.725 -5.179 6.501 1.00 90.19 216 ALA A N 1
ATOM 1806 C CA . ALA A 1 216 ? -0.100 -6.131 5.772 1.00 90.19 216 ALA A CA 1
ATOM 1807 C C . ALA A 1 216 ? -1.338 -6.541 6.595 1.00 90.19 216 ALA A C 1
ATOM 1809 O O . ALA A 1 216 ? -2.446 -6.585 6.071 1.00 90.19 216 ALA A O 1
ATOM 1810 N N . VAL A 1 217 ? -1.188 -6.724 7.913 1.00 93.12 217 VAL A N 1
ATOM 1811 C CA . VAL A 1 217 ? -2.328 -6.955 8.822 1.00 93.12 217 VAL A CA 1
ATOM 1812 C C . VAL A 1 217 ? -3.236 -5.725 8.909 1.00 93.12 217 VAL A C 1
ATOM 1814 O O . VAL A 1 217 ? -4.455 -5.875 8.940 1.00 93.12 217 VAL A O 1
ATOM 1817 N N . TYR A 1 218 ? -2.674 -4.512 8.918 1.00 91.75 218 TYR A N 1
ATOM 1818 C CA . TYR A 1 218 ? -3.458 -3.276 8.829 1.00 91.75 218 TYR A CA 1
ATOM 1819 C C . TYR A 1 218 ? -4.288 -3.225 7.540 1.00 91.75 218 TYR A C 1
ATOM 1821 O O . TYR A 1 218 ? -5.482 -2.940 7.604 1.00 91.75 218 TYR A O 1
ATOM 1829 N N . ALA A 1 219 ? -3.702 -3.592 6.397 1.00 91.38 219 ALA A N 1
ATOM 1830 C CA . ALA A 1 219 ? -4.413 -3.705 5.127 1.00 91.38 219 ALA A CA 1
ATOM 1831 C C . ALA A 1 219 ? -5.572 -4.713 5.204 1.00 91.38 219 ALA A C 1
ATOM 1833 O O . ALA A 1 219 ? -6.691 -4.386 4.811 1.00 91.38 219 ALA A O 1
ATOM 1834 N N . SER A 1 220 ? -5.334 -5.903 5.768 1.00 94.25 220 SER A N 1
ATOM 1835 C CA . SER A 1 220 ? -6.374 -6.926 5.952 1.00 94.25 220 SER A CA 1
ATOM 1836 C C . SER A 1 220 ? -7.498 -6.466 6.876 1.00 94.25 220 SER A C 1
ATOM 1838 O O . SER A 1 220 ? -8.665 -6.713 6.588 1.00 94.25 220 SER A O 1
ATOM 1840 N N . LEU A 1 221 ? -7.171 -5.775 7.973 1.00 95.06 221 LEU A N 1
ATOM 1841 C CA . LEU A 1 221 ? -8.163 -5.227 8.899 1.00 95.06 221 LEU A CA 1
ATOM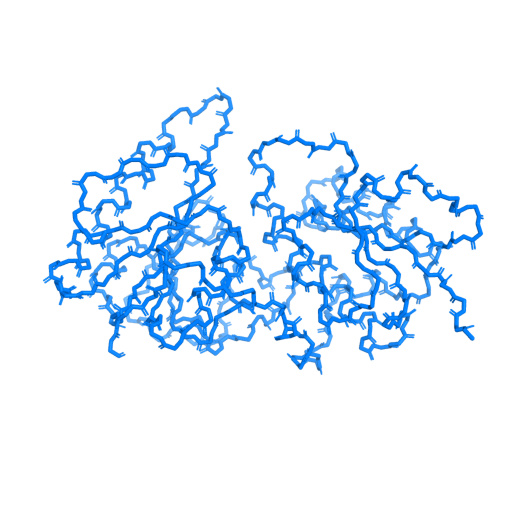 1842 C C . LEU A 1 221 ? -9.014 -4.149 8.232 1.00 95.06 221 LEU A C 1
ATOM 1844 O O . LEU A 1 221 ? -10.233 -4.192 8.348 1.00 95.06 221 LEU A O 1
ATOM 1848 N N . MET A 1 222 ? -8.406 -3.221 7.492 1.00 91.88 222 MET A N 1
ATOM 1849 C CA . MET A 1 222 ? -9.174 -2.246 6.717 1.00 91.88 222 MET A CA 1
ATOM 1850 C C . MET A 1 222 ? -10.105 -2.952 5.727 1.00 91.88 222 MET A C 1
ATOM 1852 O O . MET A 1 222 ? -11.284 -2.622 5.648 1.00 91.88 222 MET A O 1
ATOM 1856 N N . ASN A 1 223 ? -9.632 -3.969 5.012 1.00 90.25 223 ASN A N 1
ATOM 1857 C CA . ASN A 1 223 ? -10.463 -4.673 4.038 1.00 90.25 223 ASN A CA 1
ATOM 1858 C C . ASN A 1 223 ? -11.537 -5.592 4.670 1.00 90.25 223 ASN A C 1
ATOM 1860 O O . ASN A 1 223 ? -12.426 -6.068 3.972 1.00 90.25 223 ASN A O 1
ATOM 1864 N N . HIS A 1 224 ? -11.508 -5.823 5.985 1.00 93.75 224 HIS A N 1
ATOM 1865 C CA . HIS A 1 224 ? -12.435 -6.722 6.675 1.00 93.75 224 HIS A CA 1
ATOM 1866 C C . HIS A 1 224 ? -13.883 -6.192 6.697 1.00 93.75 224 HIS A C 1
ATOM 1868 O O . HIS A 1 224 ? -14.124 -4.995 6.885 1.00 93.75 224 HIS A O 1
ATOM 1874 N N . ASP A 1 225 ? -14.878 -7.079 6.597 1.00 92.12 225 ASP A N 1
ATOM 1875 C CA . ASP A 1 225 ? -16.309 -6.719 6.559 1.00 92.12 225 ASP A CA 1
ATOM 1876 C C . ASP A 1 225 ? -16.812 -6.035 7.835 1.00 92.12 225 ASP A C 1
ATOM 1878 O O . ASP A 1 225 ? -17.655 -5.138 7.784 1.00 92.12 225 ASP A O 1
ATOM 1882 N N . LEU A 1 226 ? -16.244 -6.416 8.981 1.00 94.19 226 LEU A N 1
ATOM 1883 C CA . LEU A 1 226 ? -16.546 -5.800 10.278 1.00 94.19 226 LEU A CA 1
ATOM 1884 C C . LEU A 1 226 ? -15.899 -4.421 10.485 1.00 94.19 226 LEU A C 1
ATOM 1886 O O . LEU A 1 226 ? -16.311 -3.708 11.403 1.00 94.19 226 LEU A O 1
ATOM 1890 N N . CYS A 1 227 ? -14.930 -4.020 9.655 1.00 93.06 227 CYS A N 1
ATOM 1891 C CA . CYS A 1 227 ? -14.406 -2.658 9.701 1.00 93.06 227 CYS A CA 1
ATOM 1892 C C . CYS A 1 227 ? -15.519 -1.696 9.270 1.00 93.06 227 CYS A C 1
ATOM 1894 O O . CYS A 1 227 ? -16.185 -1.951 8.272 1.00 93.06 227 CYS A O 1
ATOM 1896 N N . LYS A 1 228 ? -15.761 -0.616 10.013 1.00 89.94 228 LYS A N 1
ATOM 1897 C CA . LYS A 1 228 ? -16.809 0.371 9.701 1.00 89.94 228 LYS A CA 1
ATOM 1898 C C . LYS A 1 228 ? -16.276 1.637 9.072 1.00 89.94 228 LYS A C 1
ATOM 1900 O O . LYS A 1 228 ? -16.899 2.168 8.155 1.00 89.94 228 LYS A O 1
ATOM 1905 N N . ALA A 1 229 ? -15.128 2.087 9.550 1.00 88.31 229 ALA A N 1
ATOM 1906 C CA . ALA A 1 229 ? -14.450 3.233 8.994 1.00 88.31 229 ALA A CA 1
ATOM 1907 C C . ALA A 1 229 ? -12.959 3.192 9.312 1.00 88.31 229 ALA A C 1
ATOM 1909 O O . ALA A 1 229 ? -12.528 2.570 10.293 1.00 88.31 229 ALA A O 1
ATOM 1910 N N . VAL A 1 230 ? -12.208 3.933 8.504 1.00 87.69 230 VAL A N 1
ATOM 1911 C CA . VAL A 1 230 ? -10.823 4.303 8.780 1.00 87.69 230 VAL A CA 1
ATOM 1912 C C . VAL A 1 230 ? -10.780 5.777 9.159 1.00 87.69 230 VAL A C 1
ATOM 1914 O O . VAL A 1 230 ? -11.351 6.612 8.465 1.00 87.69 230 VAL A O 1
ATOM 1917 N N . ILE A 1 231 ? -10.101 6.102 10.253 1.00 87.69 231 ILE A N 1
ATOM 1918 C CA . ILE A 1 231 ? -9.854 7.471 10.703 1.00 87.69 231 ILE A CA 1
ATOM 1919 C C . ILE A 1 231 ? -8.345 7.694 10.655 1.00 87.69 231 ILE A C 1
ATOM 1921 O O . ILE A 1 231 ? -7.591 6.995 11.332 1.00 87.69 231 ILE A O 1
ATOM 1925 N N . SER A 1 232 ? -7.884 8.635 9.839 1.00 82.00 232 SER A N 1
ATOM 1926 C CA . SER A 1 232 ? -6.454 8.836 9.601 1.00 82.00 232 SER A CA 1
ATOM 1927 C C . SER A 1 232 ? -6.106 10.300 9.375 1.00 82.00 232 SER A C 1
ATOM 1929 O O . SER A 1 232 ? -6.925 11.092 8.929 1.00 82.00 232 SER A O 1
ATOM 1931 N N . GLU A 1 233 ? -4.844 10.652 9.595 1.00 74.00 233 GLU A N 1
ATOM 1932 C CA . GLU A 1 233 ? -4.279 11.850 8.982 1.00 74.00 233 GLU A CA 1
ATOM 1933 C C . GLU A 1 233 ? -4.140 11.683 7.461 1.00 74.00 233 GLU A C 1
ATOM 1935 O O . GLU A 1 233 ? -3.995 10.561 6.965 1.00 74.00 233 GLU A O 1
ATOM 1940 N N . GLY A 1 234 ? -4.148 12.792 6.717 1.00 66.75 234 GLY A N 1
ATOM 1941 C CA . GLY A 1 234 ? -4.103 12.808 5.246 1.00 66.75 234 GLY A CA 1
ATOM 1942 C C . GLY A 1 234 ? -2.729 12.561 4.624 1.00 66.75 234 GLY A C 1
ATOM 1943 O O . GLY A 1 234 ? -2.415 13.160 3.608 1.00 66.75 234 GLY A O 1
ATOM 1944 N N . SER A 1 235 ? -1.893 11.734 5.250 1.00 65.56 235 SER A N 1
ATOM 1945 C CA . SER A 1 235 ? -0.612 11.293 4.685 1.00 65.56 235 SER A CA 1
ATOM 1946 C C . SER A 1 235 ? -0.277 9.871 5.143 1.00 65.56 235 SER A C 1
ATOM 1948 O O . SER A 1 235 ? -0.758 9.402 6.183 1.00 65.56 235 SER A O 1
ATOM 1950 N N . GLY A 1 236 ? 0.550 9.170 4.373 1.00 70.38 236 GLY A N 1
ATOM 1951 C CA . GLY A 1 236 ? 1.038 7.824 4.650 1.00 70.38 236 GLY A CA 1
ATOM 1952 C C . GLY A 1 236 ? -0.069 6.780 4.781 1.00 70.38 236 GLY A C 1
ATOM 1953 O O . GLY A 1 236 ? -0.657 6.355 3.793 1.00 70.38 236 GLY A O 1
ATOM 1954 N N . GLY A 1 237 ? -0.367 6.334 6.007 1.00 71.81 237 GLY A N 1
ATOM 1955 C CA . GLY A 1 237 ? -1.407 5.327 6.261 1.00 71.81 237 GLY A CA 1
ATOM 1956 C C . GLY A 1 237 ? -2.821 5.751 5.835 1.00 71.81 237 GLY A C 1
ATOM 1957 O O . GLY A 1 237 ? -3.646 4.880 5.553 1.00 71.81 237 GLY A O 1
ATOM 1958 N N . GLY A 1 238 ? -3.089 7.060 5.747 1.00 74.06 238 GLY A N 1
ATOM 1959 C CA . GLY A 1 238 ? -4.349 7.595 5.223 1.00 74.06 238 GLY A CA 1
ATOM 1960 C C . GLY A 1 238 ? -4.438 7.487 3.709 1.00 74.06 238 GLY A C 1
ATOM 1961 O O . GLY A 1 238 ? -5.430 6.982 3.198 1.00 74.06 238 GLY A O 1
ATOM 1962 N N . GLU A 1 239 ? -3.377 7.870 3.004 1.00 74.75 239 GLU A N 1
ATOM 1963 C CA . GLU A 1 239 ? -3.212 7.654 1.560 1.00 74.75 239 GLU A CA 1
ATOM 1964 C C . GLU A 1 239 ? -3.362 6.165 1.217 1.00 74.75 239 GLU A C 1
ATOM 1966 O O . GLU A 1 239 ? -4.180 5.789 0.381 1.00 74.75 239 GLU A O 1
ATOM 1971 N N . PHE A 1 240 ? -2.692 5.290 1.974 1.00 78.88 240 PHE A N 1
ATOM 1972 C CA . PHE A 1 240 ? -2.808 3.843 1.803 1.00 78.88 240 PHE A CA 1
ATOM 1973 C C . PHE A 1 240 ? -4.232 3.307 1.988 1.00 78.88 240 PHE A C 1
ATOM 1975 O O . PHE A 1 240 ? -4.664 2.424 1.243 1.00 78.88 240 PHE A O 1
ATOM 1982 N N . SER A 1 241 ? -4.982 3.846 2.954 1.00 77.56 241 SER A N 1
ATOM 1983 C CA . SER A 1 241 ? -6.351 3.395 3.217 1.00 77.56 241 SER A CA 1
ATOM 1984 C C . SER A 1 241 ? -7.279 3.583 2.017 1.00 77.56 241 SER A C 1
ATOM 1986 O O . SER A 1 241 ? -8.156 2.751 1.802 1.00 77.56 241 SER A O 1
ATOM 1988 N N . GLN A 1 242 ? -7.029 4.587 1.172 1.00 74.75 242 GLN A N 1
ATOM 1989 C CA . GLN A 1 242 ? -7.844 4.858 -0.014 1.00 74.75 242 GLN A CA 1
ATOM 1990 C C . GLN A 1 242 ? -7.730 3.762 -1.088 1.00 74.75 242 GLN A C 1
ATOM 1992 O O . GLN A 1 242 ? -8.607 3.640 -1.937 1.00 74.75 242 GLN A O 1
ATOM 1997 N N . TYR A 1 243 ? -6.678 2.941 -1.029 1.00 74.50 243 TYR A N 1
ATOM 1998 C CA . TYR A 1 243 ? -6.436 1.833 -1.958 1.00 74.50 243 TYR A CA 1
ATOM 1999 C C . TYR A 1 243 ? -6.800 0.461 -1.390 1.00 74.50 243 TYR A C 1
ATOM 2001 O O . TYR A 1 243 ? -6.934 -0.501 -2.142 1.00 74.50 243 TYR A O 1
ATOM 2009 N N . CYS A 1 244 ? -6.923 0.356 -0.066 1.00 76.50 244 CYS A N 1
ATOM 2010 C CA . CYS A 1 244 ? -7.150 -0.911 0.630 1.00 76.50 244 CYS A CA 1
ATOM 2011 C C . CYS A 1 244 ? -8.531 -1.041 1.261 1.00 76.50 244 CYS A C 1
ATOM 2013 O O . CYS A 1 244 ? -8.820 -2.078 1.858 1.00 76.50 244 CYS A O 1
ATOM 2015 N N . HIS A 1 245 ? -9.351 0.006 1.192 1.00 74.69 245 HIS A N 1
ATOM 2016 C CA . HIS A 1 245 ? -10.622 0.072 1.889 1.00 74.69 245 HIS A CA 1
ATOM 2017 C C . HIS A 1 245 ? -11.726 0.656 1.013 1.00 74.69 245 HIS A C 1
ATOM 2019 O O . HIS A 1 245 ? -11.586 1.734 0.440 1.0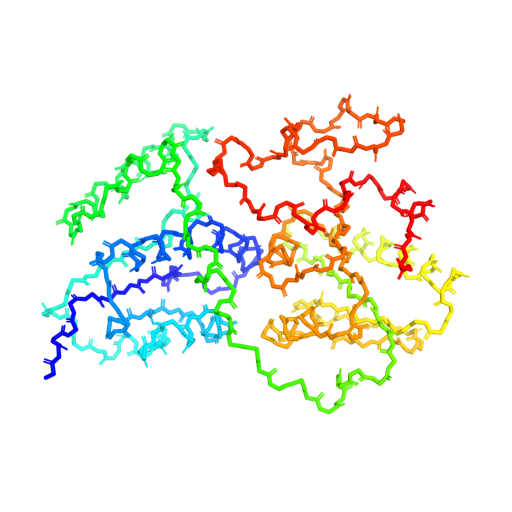0 74.69 245 HIS A O 1
ATOM 2025 N N . ASN A 1 246 ? -12.869 -0.028 0.996 1.00 68.88 246 ASN A N 1
ATOM 2026 C CA . ASN A 1 246 ? -14.044 0.383 0.224 1.00 68.88 246 ASN A CA 1
ATOM 2027 C C . ASN A 1 246 ? -15.143 1.037 1.078 1.00 68.88 246 ASN A C 1
ATOM 2029 O O . ASN A 1 246 ? -16.220 1.315 0.560 1.00 68.88 246 ASN A O 1
ATOM 2033 N N . LYS A 1 247 ? -14.920 1.248 2.383 1.00 76.31 247 LYS A N 1
ATOM 2034 C CA . LYS A 1 247 ? -15.901 1.896 3.275 1.00 76.31 247 LYS A CA 1
ATOM 2035 C C . LYS A 1 247 ? -15.439 3.307 3.651 1.00 76.31 247 LYS A C 1
ATOM 2037 O O . LYS A 1 247 ? -14.474 3.813 3.087 1.00 76.31 247 LYS A O 1
ATOM 2042 N N . LYS A 1 248 ? -16.157 3.969 4.565 1.00 77.75 248 LYS A N 1
ATOM 2043 C CA . LYS A 1 248 ? -15.942 5.380 4.920 1.00 77.75 248 LYS A CA 1
ATOM 2044 C C . LYS A 1 248 ? -14.510 5.627 5.419 1.00 77.75 248 LYS A C 1
ATOM 2046 O O . LYS A 1 248 ? -14.069 5.013 6.389 1.00 77.75 248 LYS A O 1
ATOM 2051 N N . ILE A 1 249 ? -13.816 6.572 4.788 1.00 77.12 249 ILE A N 1
ATOM 2052 C CA . ILE A 1 249 ? -12.525 7.091 5.255 1.00 77.12 249 ILE A CA 1
ATOM 2053 C C . ILE A 1 249 ? -12.724 8.526 5.746 1.00 77.12 249 ILE A C 1
ATOM 2055 O O . ILE A 1 249 ? -13.244 9.372 5.015 1.00 77.12 249 ILE A O 1
ATOM 2059 N N . TYR A 1 250 ? -12.292 8.784 6.977 1.00 78.44 250 TYR A N 1
ATOM 2060 C CA . TYR A 1 250 ? -12.270 10.094 7.611 1.00 78.44 250 TYR A CA 1
ATOM 2061 C C . TYR A 1 250 ? -10.837 10.596 7.703 1.00 78.44 250 TYR A C 1
ATOM 2063 O O . TYR A 1 250 ? -9.994 9.969 8.352 1.00 78.44 250 TYR A O 1
ATOM 2071 N N . ILE A 1 251 ? -10.573 11.738 7.073 1.00 74.81 251 ILE A N 1
ATOM 2072 C CA . ILE A 1 251 ? -9.255 12.363 7.087 1.00 74.81 251 ILE A CA 1
ATOM 2073 C C . ILE A 1 251 ? -9.263 13.597 7.991 1.00 74.81 251 ILE A C 1
ATOM 2075 O O . ILE A 1 251 ? -10.097 14.481 7.804 1.00 74.81 251 ILE A O 1
ATOM 2079 N N . PHE A 1 252 ? -8.322 13.668 8.939 1.00 70.25 252 PHE A N 1
ATOM 2080 C CA . PHE A 1 252 ? -8.127 14.822 9.826 1.00 70.25 252 PHE A CA 1
ATOM 2081 C C . PHE A 1 252 ? -6.714 15.419 9.719 1.00 70.25 252 PHE A C 1
ATOM 2083 O O . PHE A 1 252 ? -5.779 14.788 9.232 1.00 70.25 252 PHE A O 1
ATOM 2090 N N . GLY A 1 253 ? -6.535 16.668 10.160 1.00 59.47 253 GLY A N 1
ATOM 2091 C CA . GLY A 1 253 ? -5.201 17.274 10.304 1.00 59.47 253 GLY A CA 1
ATOM 2092 C C . GLY A 1 253 ? -4.521 17.771 9.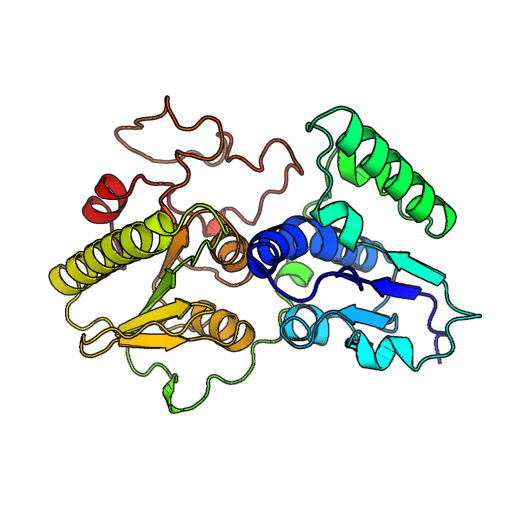016 1.00 59.47 253 GLY A C 1
ATOM 2093 O O . GLY A 1 253 ? -3.372 18.200 9.076 1.00 59.47 253 GLY A O 1
ATOM 2094 N N . CYS A 1 254 ? -5.207 17.800 7.867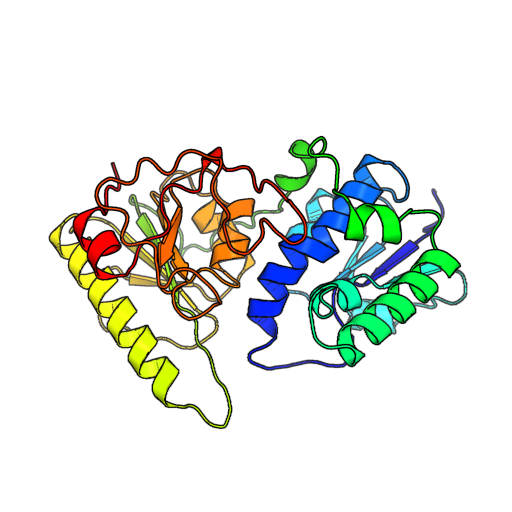 1.00 50.97 254 CYS A N 1
ATOM 2095 C CA . CYS A 1 254 ? -4.650 18.309 6.598 1.00 50.97 254 CYS A CA 1
ATOM 2096 C C . CYS A 1 254 ? -4.331 19.818 6.577 1.00 50.97 254 CYS A C 1
ATOM 2098 O O . CYS A 1 254 ? -3.693 20.286 5.641 1.00 50.97 254 CYS A O 1
ATOM 2100 N N . LEU A 1 255 ? -4.732 20.594 7.589 1.00 41.59 255 LEU A N 1
ATOM 2101 C CA . LEU A 1 255 ? -4.651 22.065 7.575 1.00 41.59 255 LEU A CA 1
ATOM 2102 C C . LEU A 1 255 ? -3.219 22.638 7.536 1.00 41.59 255 LEU A C 1
ATOM 2104 O O . LEU A 1 255 ? -3.047 23.818 7.233 1.00 41.59 255 LEU A O 1
ATOM 2108 N N . SER A 1 256 ? -2.193 21.835 7.838 1.00 36.47 256 SER A N 1
ATOM 2109 C CA . SER A 1 256 ? -0.782 22.250 7.780 1.00 36.47 256 SER A CA 1
ATOM 2110 C C . SER A 1 256 ? -0.074 21.916 6.463 1.00 36.47 256 SER A C 1
ATOM 2112 O O . SER A 1 256 ? 1.047 22.374 6.260 1.00 36.47 256 SER A O 1
ATOM 2114 N N . TYR A 1 257 ? -0.703 21.150 5.570 1.00 35.28 257 TYR A N 1
ATOM 2115 C CA . TYR A 1 257 ? -0.199 20.888 4.223 1.00 35.28 257 TYR A CA 1
ATOM 2116 C C . TYR A 1 257 ? -0.987 21.793 3.269 1.00 35.28 257 TYR A C 1
ATOM 2118 O O . TYR A 1 257 ? -2.170 21.580 3.061 1.00 35.28 257 TYR A O 1
ATOM 2126 N N . GLY A 1 258 ? -0.351 22.884 2.830 1.00 31.64 258 GLY A N 1
ATOM 2127 C CA . GLY A 1 258 ? -0.818 23.919 1.891 1.00 31.64 258 GLY A CA 1
ATOM 2128 C C . GLY A 1 258 ? -2.301 23.954 1.474 1.00 31.64 258 GLY A C 1
ATOM 2129 O O . GLY A 1 258 ? -2.761 23.103 0.729 1.00 31.64 258 GLY A O 1
ATOM 2130 N N . SER A 1 259 ? -2.986 25.054 1.812 1.00 31.36 259 SER A N 1
ATOM 2131 C CA . SER A 1 259 ? -4.208 25.595 1.164 1.00 31.36 259 SER A CA 1
ATOM 2132 C C . SER A 1 259 ? -5.614 25.273 1.700 1.00 31.36 259 SER A C 1
ATOM 2134 O O . SER A 1 259 ? -6.559 25.891 1.223 1.00 31.36 259 SER A O 1
ATOM 2136 N N . LEU A 1 260 ? -5.811 24.485 2.763 1.00 34.53 260 LEU A N 1
ATOM 2137 C CA . LEU A 1 260 ? -7.158 24.366 3.374 1.00 34.53 260 LEU A CA 1
ATOM 2138 C C . LEU A 1 260 ? -7.508 25.475 4.391 1.00 34.53 260 LEU A C 1
ATOM 2140 O O . LEU A 1 260 ? -8.594 25.465 4.963 1.00 34.53 260 LEU A O 1
ATOM 2144 N N . LYS A 1 261 ? -6.633 26.473 4.595 1.00 28.28 261 LYS A N 1
ATOM 2145 C CA . LYS A 1 261 ? -6.868 27.589 5.540 1.00 28.28 261 LYS A CA 1
ATOM 2146 C C . LYS A 1 261 ? -8.125 28.425 5.248 1.00 28.28 261 LYS A C 1
ATOM 2148 O O . LYS A 1 261 ? -8.577 29.118 6.149 1.00 28.28 261 LYS A O 1
ATOM 2153 N N . ASN A 1 262 ? -8.687 28.346 4.041 1.00 28.95 262 ASN A N 1
ATOM 2154 C CA . ASN A 1 262 ? -9.824 29.174 3.631 1.00 28.95 262 ASN A CA 1
ATOM 2155 C C . ASN A 1 262 ? -11.130 28.406 3.428 1.00 28.95 262 ASN A C 1
ATOM 2157 O O . ASN A 1 262 ? -12.087 28.998 2.939 1.00 28.95 262 ASN A O 1
ATOM 2161 N N . ILE A 1 263 ? -11.199 27.124 3.795 1.00 33.19 263 ILE A N 1
ATOM 2162 C CA . ILE A 1 263 ? -12.422 26.356 3.582 1.00 33.19 263 ILE A CA 1
ATOM 2163 C C . ILE A 1 263 ? -12.985 25.834 4.904 1.00 33.19 263 ILE A C 1
ATOM 2165 O O . ILE A 1 263 ? -12.956 24.649 5.216 1.00 33.19 263 ILE A O 1
ATOM 2169 N N . ILE A 1 264 ? -13.539 26.762 5.685 1.00 30.62 264 ILE A N 1
ATOM 2170 C CA . ILE A 1 264 ? -14.668 26.434 6.554 1.00 30.62 264 ILE A CA 1
ATOM 2171 C C . ILE A 1 264 ? -15.828 26.182 5.580 1.00 30.62 264 ILE A C 1
ATOM 2173 O O . ILE A 1 264 ? -16.358 27.142 5.029 1.00 30.62 264 ILE A O 1
ATOM 2177 N N . ILE A 1 265 ? -16.176 24.921 5.289 1.00 35.00 265 ILE A N 1
ATOM 2178 C CA . ILE A 1 265 ? -17.436 24.604 4.591 1.00 35.00 265 ILE A CA 1
ATOM 2179 C C . ILE A 1 265 ? -18.472 24.267 5.667 1.00 35.00 265 ILE A C 1
ATOM 2181 O O . ILE A 1 265 ? -18.491 23.132 6.152 1.00 35.00 265 ILE A O 1
ATOM 2185 N N . PRO A 1 266 ? -19.354 25.204 6.050 1.00 28.06 266 PRO A N 1
ATOM 2186 C CA . PRO A 1 266 ? -20.589 24.827 6.706 1.00 28.06 266 PRO A CA 1
ATOM 2187 C C . PRO A 1 266 ? -21.438 24.107 5.649 1.00 28.06 266 PRO A C 1
ATOM 2189 O O . PRO A 1 266 ? -21.766 24.693 4.620 1.00 28.06 266 PRO A O 1
ATOM 2192 N N . ASN A 1 267 ? -21.764 22.837 5.905 1.00 29.44 267 ASN A N 1
ATOM 2193 C CA . ASN A 1 267 ? -22.526 21.915 5.043 1.00 29.44 267 ASN A CA 1
ATOM 2194 C C . ASN A 1 267 ? -21.709 21.221 3.930 1.00 29.44 267 ASN A C 1
ATOM 2196 O O . ASN A 1 267 ? -21.822 21.542 2.749 1.00 29.44 267 ASN A O 1
ATOM 2200 N N . MET A 1 268 ? -20.909 20.207 4.285 1.00 30.52 268 MET A N 1
ATOM 2201 C CA . MET A 1 268 ? -20.156 19.407 3.308 1.00 30.52 268 MET A CA 1
ATOM 2202 C C . MET A 1 268 ? -20.982 18.258 2.715 1.00 30.52 268 MET A C 1
ATOM 2204 O O . MET A 1 268 ? -20.852 17.104 3.110 1.00 30.52 268 MET A O 1
ATOM 2208 N N . SER A 1 269 ? -21.734 18.553 1.655 1.00 26.08 269 SER A N 1
ATOM 2209 C CA . SER A 1 269 ? -21.648 17.692 0.475 1.00 26.08 269 SER A CA 1
ATOM 2210 C C . SER A 1 269 ? -20.407 18.151 -0.290 1.00 26.08 269 SER A C 1
ATOM 2212 O O . SER A 1 269 ? -20.482 19.100 -1.074 1.00 26.08 269 SER A O 1
ATOM 2214 N N . LEU A 1 270 ? -19.248 17.541 -0.030 1.00 33.38 270 LEU A N 1
ATOM 2215 C CA . LEU A 1 270 ? -18.105 17.684 -0.929 1.00 33.38 270 LEU A CA 1
ATOM 2216 C C . LEU A 1 270 ? -18.563 17.137 -2.284 1.00 33.38 270 LEU A C 1
ATOM 2218 O O . LEU A 1 270 ? -18.591 15.927 -2.510 1.00 33.38 270 LEU A O 1
ATOM 2222 N N . ARG A 1 271 ? -18.992 18.032 -3.183 1.00 28.88 271 ARG A N 1
ATOM 2223 C CA . ARG A 1 271 ? -19.086 17.702 -4.601 1.00 28.88 271 ARG A CA 1
ATOM 2224 C C . ARG A 1 271 ? -17.723 17.137 -4.971 1.00 28.88 271 ARG A C 1
ATOM 2226 O O . ARG A 1 271 ? -16.703 17.739 -4.647 1.00 28.88 271 ARG A O 1
ATOM 2233 N N . GLN A 1 272 ? -17.735 16.002 -5.656 1.00 37.34 272 GLN A N 1
ATOM 2234 C CA . GLN A 1 272 ? -16.587 15.218 -6.126 1.00 37.34 272 GLN A CA 1
ATOM 2235 C C . GLN A 1 272 ? -15.564 15.994 -6.999 1.00 37.34 272 GLN A C 1
ATOM 2237 O O . GLN A 1 272 ? -14.712 15.371 -7.621 1.00 37.34 272 GLN A O 1
ATOM 2242 N N . ASN A 1 273 ? -15.628 17.329 -7.059 1.00 30.23 273 ASN A N 1
ATOM 2243 C CA . ASN A 1 273 ? -14.946 18.187 -8.022 1.00 30.23 273 ASN A CA 1
ATOM 2244 C C . ASN A 1 273 ? -14.072 19.305 -7.428 1.00 30.23 273 ASN A C 1
ATOM 2246 O O . ASN A 1 273 ? -13.530 20.079 -8.213 1.00 30.23 273 ASN A O 1
ATOM 2250 N N . GLU A 1 274 ? -13.873 19.415 -6.110 1.00 32.72 274 GLU A N 1
ATOM 2251 C CA . GLU A 1 274 ? -12.989 20.462 -5.569 1.00 32.72 274 GLU A CA 1
ATOM 2252 C C . GLU A 1 274 ? -11.700 19.918 -4.943 1.00 32.72 274 GLU A C 1
ATOM 2254 O O . GLU A 1 274 ? -11.691 19.084 -4.040 1.00 32.72 274 GLU A O 1
ATOM 2259 N N . LYS A 1 275 ? -10.605 20.410 -5.532 1.00 34.69 275 LYS A N 1
ATOM 2260 C CA . LYS A 1 275 ? -9.181 20.216 -5.264 1.00 34.69 275 LYS A CA 1
ATOM 2261 C C . LYS A 1 275 ? -8.818 19.706 -3.862 1.00 34.69 275 LYS A C 1
ATOM 2263 O O . LYS A 1 275 ? -8.572 20.480 -2.942 1.00 34.69 275 LYS A O 1
ATOM 2268 N N . LEU A 1 276 ? -8.643 18.391 -3.739 1.00 36.16 276 LEU A N 1
ATOM 2269 C CA . LEU A 1 276 ? -7.765 17.809 -2.719 1.00 36.16 276 LEU A CA 1
ATOM 2270 C C . LEU A 1 276 ? -6.301 18.061 -3.114 1.00 36.16 276 LEU A C 1
ATOM 2272 O O . LEU A 1 276 ? -6.004 18.191 -4.300 1.00 36.16 276 LEU A O 1
ATOM 2276 N N . LEU A 1 277 ? -5.383 18.105 -2.144 1.00 34.88 277 LEU A N 1
ATOM 2277 C CA . LEU A 1 277 ? -3.945 18.399 -2.322 1.00 34.88 277 LEU A CA 1
ATOM 2278 C C . LEU A 1 277 ? -3.220 17.556 -3.393 1.00 34.88 277 LEU A C 1
ATOM 2280 O O . LEU A 1 277 ? -2.169 17.960 -3.874 1.00 34.88 277 LEU A O 1
ATOM 2284 N N . HIS A 1 278 ? -3.799 16.432 -3.817 1.00 36.91 278 HIS A N 1
ATOM 2285 C CA . HIS A 1 278 ? -3.266 15.570 -4.879 1.00 36.91 278 HIS A CA 1
ATOM 2286 C C . HIS A 1 278 ? -3.966 15.755 -6.239 1.00 36.91 278 HIS A C 1
ATOM 2288 O O . HIS A 1 278 ? -3.698 15.026 -7.183 1.00 36.91 278 HIS A O 1
ATOM 2294 N N . THR A 1 279 ? -4.856 16.741 -6.388 1.00 34.12 279 THR A N 1
ATOM 2295 C CA . THR A 1 279 ? -5.458 17.093 -7.691 1.00 34.12 279 THR A CA 1
ATOM 2296 C C . THR A 1 279 ? -4.519 17.866 -8.605 1.00 34.12 279 THR A C 1
ATOM 2298 O O . THR A 1 279 ? -4.844 18.062 -9.773 1.00 34.12 279 THR A O 1
ATOM 2301 N N . GLU A 1 280 ? -3.365 18.314 -8.116 1.00 38.72 280 GLU A N 1
ATOM 2302 C CA . GLU A 1 280 ? -2.376 18.957 -8.980 1.00 38.72 280 GLU A CA 1
ATOM 2303 C C . GLU A 1 280 ? -1.311 17.976 -9.430 1.00 38.72 280 GLU A C 1
ATOM 2305 O O . GLU A 1 280 ? -0.870 18.098 -10.571 1.00 38.72 280 GLU A O 1
ATOM 2310 N N . TRP A 1 281 ? -0.989 16.944 -8.636 1.00 35.41 281 TRP A N 1
ATOM 2311 C CA . TRP A 1 281 ? -0.077 15.934 -9.132 1.00 35.41 281 TRP A CA 1
ATOM 2312 C C . TRP A 1 281 ? -0.026 14.587 -8.381 1.00 35.41 281 TRP A C 1
ATOM 2314 O O . TRP A 1 281 ? 0.167 14.570 -7.164 1.00 35.41 281 TRP A O 1
ATOM 2324 N N . PRO A 1 282 ? -0.117 13.465 -9.115 1.00 37.41 282 PRO A N 1
ATOM 2325 C CA . PRO A 1 282 ? -0.741 13.382 -10.428 1.00 37.41 282 PRO A CA 1
ATOM 2326 C C . PRO A 1 282 ? -2.253 13.511 -10.209 1.00 37.41 282 PRO A C 1
ATOM 2328 O O . PRO A 1 282 ? -2.754 13.126 -9.156 1.00 37.41 282 PRO A O 1
ATOM 2331 N N . ARG A 1 283 ? -2.993 14.037 -11.192 1.00 37.62 283 ARG A N 1
ATOM 2332 C CA . ARG A 1 283 ? -4.470 14.117 -11.205 1.00 37.62 283 ARG A CA 1
ATOM 2333 C C . ARG A 1 283 ? -5.108 12.723 -11.180 1.00 37.62 283 ARG A C 1
ATOM 2335 O O . ARG A 1 283 ? -5.736 12.274 -12.140 1.00 37.62 283 ARG A O 1
ATOM 2342 N N . HIS A 1 284 ? -4.918 12.007 -10.088 1.00 42.09 284 HIS A N 1
ATOM 2343 C CA . HIS A 1 284 ? -5.401 10.672 -9.868 1.00 42.09 284 HIS A CA 1
ATOM 2344 C C . HIS A 1 284 ? -6.652 10.788 -9.038 1.00 42.09 284 HIS A C 1
ATOM 2346 O O . HIS A 1 284 ? -6.609 11.045 -7.837 1.00 42.09 284 HIS A O 1
ATOM 2352 N N . GLY A 1 285 ? -7.786 10.575 -9.701 1.00 37.94 285 GLY A N 1
ATOM 2353 C CA . GLY A 1 285 ? -8.951 10.071 -9.008 1.00 37.94 285 GLY A CA 1
ATOM 2354 C C . GLY A 1 285 ? -8.567 8.722 -8.420 1.00 37.94 285 GLY A C 1
ATOM 2355 O O . GLY A 1 285 ? -8.748 7.686 -9.051 1.00 37.94 285 GLY A O 1
ATOM 2356 N N . VAL A 1 286 ? -8.010 8.729 -7.210 1.00 38.97 286 VAL A N 1
ATOM 2357 C CA . VAL A 1 286 ? -8.236 7.625 -6.283 1.00 38.97 286 VAL A CA 1
ATOM 2358 C C . VAL A 1 286 ? -9.734 7.431 -6.296 1.00 38.97 286 VAL A C 1
ATOM 2360 O O . VAL A 1 286 ? -10.437 8.438 -6.248 1.00 38.97 286 VAL A O 1
ATOM 2363 N N . THR A 1 287 ? -10.221 6.206 -6.478 1.00 39.50 287 THR A N 1
ATOM 2364 C CA . THR A 1 287 ? -11.655 5.931 -6.588 1.00 39.50 287 THR A CA 1
ATOM 2365 C C . THR A 1 287 ? -12.376 6.633 -5.442 1.00 39.50 287 THR A C 1
ATOM 2367 O O . THR A 1 287 ? -12.399 6.154 -4.313 1.00 39.50 287 THR A O 1
ATOM 2370 N N . THR A 1 288 ? -12.936 7.806 -5.737 1.00 41.59 288 THR A N 1
ATOM 2371 C CA . THR A 1 288 ? -13.467 8.779 -4.773 1.00 41.59 288 THR A CA 1
ATOM 2372 C C . THR A 1 288 ? -14.746 8.268 -4.119 1.00 41.59 288 THR A C 1
ATOM 2374 O O . THR A 1 288 ? -15.367 8.968 -3.329 1.00 41.59 288 THR A O 1
ATOM 2377 N N . ALA A 1 289 ? -15.133 7.029 -4.425 1.00 38.66 289 ALA A N 1
ATOM 2378 C CA . ALA A 1 289 ? -16.285 6.344 -3.878 1.00 38.66 289 ALA A CA 1
ATOM 2379 C C . ALA A 1 289 ? -16.210 6.167 -2.349 1.00 38.66 289 ALA A C 1
ATOM 2381 O O . ALA A 1 289 ? -17.257 6.115 -1.711 1.00 38.66 289 ALA A O 1
ATOM 2382 N N . SER A 1 290 ? -15.013 6.087 -1.747 1.00 42.53 290 SER A N 1
ATOM 2383 C CA . SER A 1 290 ? -14.844 5.832 -0.303 1.00 42.53 290 SER A CA 1
ATOM 2384 C C . SER A 1 290 ? -14.438 7.055 0.535 1.00 42.53 290 SER A C 1
ATOM 2386 O O . SER A 1 290 ? -14.604 7.038 1.764 1.00 42.53 290 SER A O 1
ATOM 2388 N N . LEU A 1 291 ? -13.954 8.135 -0.092 1.00 50.41 291 LEU A N 1
ATOM 2389 C CA . LEU A 1 291 ? -13.523 9.339 0.619 1.00 50.41 291 LEU A CA 1
ATOM 2390 C C . LEU A 1 291 ? -14.744 10.179 0.998 1.00 50.41 291 LEU A C 1
ATOM 2392 O O . LEU A 1 291 ? -15.273 10.932 0.187 1.00 50.41 291 LEU A O 1
ATOM 2396 N N . ASN A 1 292 ? -15.214 10.026 2.234 1.00 50.72 292 ASN A N 1
ATOM 2397 C CA . ASN A 1 292 ? -16.476 10.639 2.629 1.00 50.72 292 ASN A CA 1
ATOM 2398 C C . ASN A 1 292 ? -16.318 12.041 3.218 1.00 50.72 292 ASN A C 1
ATOM 2400 O O . ASN A 1 292 ? -17.299 12.771 3.196 1.00 50.72 292 ASN A O 1
ATOM 2404 N N . CYS A 1 293 ? -15.140 12.444 3.716 1.00 56.12 293 CYS A N 1
ATOM 2405 C CA . CYS A 1 293 ? -14.968 13.764 4.334 1.00 56.12 293 CYS A CA 1
ATOM 2406 C C . CYS A 1 293 ? -13.497 14.078 4.695 1.00 56.12 293 CYS A C 1
ATOM 2408 O O . CYS A 1 293 ? -12.835 13.270 5.352 1.00 56.12 293 CYS A O 1
ATOM 2410 N N . VAL A 1 294 ? -13.005 15.271 4.332 1.00 55.44 294 VAL A N 1
ATOM 2411 C CA . VAL A 1 294 ? -11.815 15.888 4.951 1.00 55.44 294 VAL A CA 1
ATOM 2412 C C . VAL A 1 294 ? -12.317 16.897 5.966 1.00 55.44 294 VAL A C 1
ATOM 2414 O O . VAL A 1 294 ? -12.940 17.883 5.587 1.00 55.44 294 VAL A O 1
ATOM 2417 N N . LEU A 1 295 ? -12.072 16.642 7.247 1.00 57.62 295 LEU A N 1
ATOM 2418 C CA . LEU A 1 295 ? -12.614 17.450 8.334 1.00 57.62 295 LEU A CA 1
ATOM 2419 C C . LEU A 1 295 ? -11.477 17.936 9.226 1.00 57.62 295 LEU A C 1
ATOM 2421 O O . LEU A 1 295 ? -10.486 17.234 9.446 1.00 57.62 295 LEU A O 1
ATOM 2425 N N . ASP A 1 296 ? -11.617 19.133 9.787 1.00 64.50 296 ASP A N 1
ATOM 2426 C CA . ASP A 1 296 ? -10.870 19.429 11.002 1.00 64.50 296 ASP A CA 1
ATOM 2427 C C . ASP A 1 296 ? -11.338 18.495 12.133 1.00 64.50 296 ASP A C 1
ATOM 2429 O O . ASP A 1 296 ? -12.380 17.838 12.050 1.00 64.50 296 ASP A O 1
ATOM 2433 N N . ILE A 1 297 ? -10.541 18.404 13.196 1.00 64.69 297 ILE A N 1
ATOM 2434 C CA . ILE A 1 297 ? -10.808 17.447 14.267 1.00 64.69 297 ILE A CA 1
ATOM 2435 C C . ILE A 1 297 ? -12.157 17.694 14.951 1.00 64.69 297 ILE A C 1
ATOM 2437 O O . ILE A 1 297 ? -12.836 16.729 15.268 1.00 64.69 297 ILE A O 1
ATOM 2441 N N . ASN A 1 298 ? -12.589 18.943 15.137 1.00 66.00 298 ASN A N 1
ATOM 2442 C CA . ASN A 1 298 ? -13.854 19.223 15.817 1.00 66.00 298 ASN A CA 1
ATOM 2443 C C . ASN A 1 298 ? -15.030 18.806 14.931 1.00 66.00 298 ASN A C 1
ATOM 2445 O O . ASN A 1 298 ? -15.906 18.068 15.380 1.00 66.00 298 ASN A O 1
ATOM 2449 N N . THR A 1 299 ? -14.978 19.154 13.643 1.00 66.44 299 THR A N 1
ATOM 2450 C CA . THR A 1 299 ? -16.009 18.756 12.679 1.00 66.44 299 THR A CA 1
ATOM 2451 C C . THR A 1 299 ? -16.071 17.234 12.502 1.00 66.44 299 THR A C 1
ATOM 2453 O O . THR A 1 299 ? -17.164 16.675 12.392 1.00 66.44 299 THR A O 1
ATOM 2456 N N . LEU A 1 300 ? -14.929 16.531 12.532 1.00 68.25 300 LEU A N 1
ATOM 2457 C CA . LEU A 1 300 ? -14.895 15.063 12.538 1.00 68.25 300 LEU A CA 1
ATOM 2458 C C . LEU A 1 300 ? -15.664 14.490 13.730 1.00 68.25 300 LEU A C 1
ATOM 2460 O O . LEU A 1 300 ? -16.451 13.558 13.565 1.00 68.25 300 LEU A O 1
ATOM 2464 N N . LEU A 1 301 ? -15.423 15.032 14.923 1.00 67.50 301 LEU A N 1
ATOM 2465 C CA . LEU A 1 301 ? -16.029 14.536 16.154 1.00 67.50 301 LEU A CA 1
ATOM 2466 C C . LEU A 1 301 ? -17.547 14.767 16.186 1.00 67.50 301 LEU A C 1
ATOM 2468 O O . LEU A 1 301 ? -18.274 13.916 16.694 1.00 67.50 301 LEU A O 1
ATOM 2472 N N . GLU A 1 302 ? -18.030 15.866 15.608 1.00 69.38 302 GLU A N 1
ATOM 2473 C CA . GLU A 1 302 ? -19.463 16.173 15.503 1.00 69.38 302 GLU A CA 1
ATOM 2474 C C . GLU A 1 302 ? -20.176 15.302 14.455 1.00 69.38 302 GLU A C 1
ATOM 2476 O O . GLU A 1 302 ? -21.294 14.835 14.680 1.00 69.38 302 GLU A O 1
ATOM 2481 N N . ASN A 1 303 ? -19.511 15.015 13.331 1.00 67.06 303 ASN A N 1
ATOM 2482 C CA . ASN A 1 303 ? -20.117 14.356 12.167 1.00 67.06 303 ASN A CA 1
ATOM 2483 C C . ASN A 1 303 ? -19.798 12.855 12.051 1.00 67.06 303 ASN A C 1
ATOM 2485 O O . ASN A 1 303 ? -20.098 12.230 11.031 1.00 67.06 303 ASN A O 1
ATOM 2489 N N . LEU A 1 304 ? -19.203 12.243 13.081 1.00 69.19 304 LEU A N 1
ATOM 2490 C CA . LEU A 1 304 ? -18.830 10.828 13.064 1.00 69.19 304 LEU A CA 1
ATOM 2491 C C . LEU A 1 304 ? -20.074 9.925 12.935 1.00 69.19 304 LEU A C 1
ATOM 2493 O O . LEU A 1 304 ? -20.778 9.665 13.918 1.00 69.19 304 LEU A O 1
ATOM 2497 N N . ASN A 1 305 ? -20.335 9.410 11.732 1.00 73.44 305 ASN A N 1
ATOM 2498 C CA . ASN A 1 305 ? -21.451 8.510 11.437 1.00 73.44 305 ASN A CA 1
ATOM 2499 C C . ASN A 1 305 ? -20.950 7.149 10.927 1.00 73.44 305 ASN A C 1
ATOM 2501 O O . ASN A 1 305 ? -20.597 7.001 9.754 1.00 73.44 305 ASN A O 1
ATOM 2505 N N . LEU A 1 306 ? -20.946 6.159 11.823 1.00 72.50 306 LEU A N 1
ATOM 2506 C CA . LEU A 1 306 ? -20.427 4.808 11.584 1.00 72.50 306 LEU A CA 1
ATOM 2507 C C . LEU A 1 306 ? -21.516 3.786 11.216 1.00 72.50 306 LEU A C 1
ATOM 2509 O O . LEU A 1 306 ? -21.205 2.596 11.082 1.00 72.50 306 LEU A O 1
ATOM 2513 N N . GLU A 1 307 ? -22.762 4.246 11.068 1.00 63.78 307 GLU A N 1
ATOM 2514 C CA . GLU A 1 307 ? -23.885 3.456 10.552 1.00 63.78 307 GLU A CA 1
ATOM 2515 C C . GLU A 1 307 ? -23.818 3.304 9.027 1.00 63.78 307 GLU A C 1
ATOM 2517 O O . GLU A 1 307 ? -23.371 4.253 8.323 1.00 63.78 307 GLU A O 1
#

Organism: NCBI:txid1070528

pLDDT: mean 73.5, std 20.08, range [26.08, 96.62]

Secondary structure (DSSP, 8-state):
-----EEEE-S-SS--SSTHHHHHHHHIIIIIHHHHHHHHHTTSS-TTSEEEE-GGGGGGTTTT-SEEEEHHHHTTS--TTSEEEE-GGGGT--TTS-HHHHHHHHHHHHHHHTT--S-HHHHHHS---TT-HHHHT----PPPPGGG--SS-EEEEE------TT-THHHHHHHHHHHHHHHHHHHH-TT-EEEEE-SS------TTEEEE--HHHHHHHHHSTTEEEEEEESSTHHHHHHHH--SEEEEE-GGGSSSGGG---SS----TTS--TTSSSS-----TTSEEEE--HHHHHHH----

Foldseek 3Di:
DPPQAEEEELADPPDDDALCPQLLQLLSLVFVVVLVLLCDVVVLDAQAHAYEDDPLCQQLCVLGHVHYYYPVVVVPDDCVNYQYAYRHLSSPADCPDDPVSVVSVVVSQVVRVVRGVPNVVCCFQPHRDPPRLVSLQRGRQDDQDPVRDDPAQAEEEEQDDHDDVPPPPVNVVSVVLVVVVVVLCCVVPVPHAYEYEDCDDDDDPDPRYHYDNRVSSSLNQQLDPSHQEYEYAPGRVLSVSLSRHQAAYEHEDCPPPPDPPPDPDPDDPPDPDDDDVCCNTPVDPSVCNHHRDHDYSVVCSVPVDSD

Radius of gyration: 20.02 Å; chains: 1; bounding box: 48×49×53 Å